Protein AF-A0A0N4YR56-F1 (afdb_monomer_lite)

Foldseek 3Di:
DDWDFDFDAALAPRDTDTDTDDDDPDDDDPDDPPVVPSPPDNDDVVVVVVVVPDDPPHDHDPVRVVVVVVVVVVVVVVVVVVVVVVVVVVVVVCVVVVPPCPVVVVVVVVVVVVVVVVVVVVVVVVVVVVVVVVVVVVVVVVVVVVVVVVVVVVVVVVVVVVVVVVVVVVVVVVVVVVVVVVVVVVVVVVPDDVLCVLWVWDADPVPRPWIDTPRQIADQDPVDGDDPVSNVVRVVSVVVSVVVD

pLDDT: mean 80.51, std 18.29, range [31.08, 98.56]

Secondary structure (DSSP, 8-state):
-PEEEEEEE-TTT--EEEEEEE--S-------SSTTTTTT----HHHHHHTS-S-TT----HHHHHHHHHHHHHHHHHHHHHHHHHHHHHHHHHHHT-SHHHHHHHHHHHHHHHHHHHHHHHHHHHHHHHHHHHHHHHHHHHHHHHHHHHHHHHHHHHHHHHHHHHHHHHHHHHHHHHHHHHHHHHHHHHH--HHHHHS-EEE-TTTSS-EEETTEEE--BTTBPPPHHHHHHHHHHHHHHHH--

InterPro domains:
  IPR007243 Atg6/Beclin [PTHR12768] (27-244)
  IPR038274 Atg6/Beclin C-terminal domain superfamily [G3DSA:1.10.418.40] (192-245)
  IPR040455 Atg6, BARA domain [PF04111] (189-243)
  IPR041691 Atg6/beclin, coiled-coil domain [PF17675] (59-185)

Radius of gyration: 70.3 Å; chains: 1; bounding box: 148×65×144 Å

Organism: Nippostrongylus brasiliensis (NCBI:txid27835)

Sequence (245 aa):
MATETRALMCLNCQKKVNVEVKINRDKKSLESDHLQSAAGRSCSLLDLICDAEVPSDAPICKECSDQLLVDMDQQLKLLEDDCAAYRQLIDFLKEKHSNADIASYKQTLRNLKDEERALKAQYDQLCQEEAHLDAELIEKKAALEEKTEEEASRWRQFRDNHRRLLDLDEKTRNCDAELRYASEQHRRLSNTNALELVFNIWVDPADGIIGEINGFRLGRLPDRLVDWPEINAAWGQLVLLLDVR

Structure (mmCIF, N/CA/C/O backbone):
data_AF-A0A0N4YR56-F1
#
_entry.id   AF-A0A0N4YR56-F1
#
loop_
_atom_site.group_PDB
_atom_site.id
_atom_site.type_symbol
_atom_site.label_atom_id
_atom_site.label_alt_id
_atom_site.label_comp_id
_atom_site.label_asym_id
_atom_site.label_entity_id
_atom_site.label_seq_id
_atom_site.pdbx_PDB_ins_code
_atom_site.Cartn_x
_atom_site.Cartn_y
_atom_site.Cartn_z
_atom_site.occupancy
_atom_site.B_iso_or_equiv
_atom_site.auth_seq_id
_atom_site.auth_comp_id
_atom_site.auth_asym_id
_atom_site.auth_atom_id
_atom_site.pdbx_PDB_model_num
ATOM 1 N N . MET A 1 1 ? -79.681 -46.569 61.498 1.00 36.97 1 MET A N 1
ATOM 2 C CA . MET A 1 1 ? -78.374 -46.132 60.966 1.00 36.97 1 MET A CA 1
ATOM 3 C C . MET A 1 1 ? -77.476 -47.354 60.966 1.00 36.97 1 MET A C 1
ATOM 5 O O . MET A 1 1 ? -77.305 -47.928 62.029 1.00 36.97 1 MET A O 1
ATOM 9 N N . ALA A 1 2 ? -77.032 -47.828 59.802 1.00 37.00 2 ALA A N 1
ATOM 10 C CA . ALA A 1 2 ? -76.175 -49.010 59.718 1.00 37.00 2 ALA A CA 1
ATOM 11 C C . ALA A 1 2 ? -74.712 -48.549 59.708 1.00 37.00 2 ALA A C 1
ATOM 13 O O . ALA A 1 2 ? -74.312 -47.807 58.814 1.00 37.00 2 ALA A O 1
ATOM 14 N N . THR A 1 3 ? -73.953 -48.922 60.733 1.00 40.16 3 THR A N 1
ATOM 15 C CA . THR A 1 3 ? -72.499 -48.746 60.799 1.00 40.16 3 THR A CA 1
ATOM 16 C C . THR A 1 3 ? -71.850 -49.982 60.187 1.00 40.16 3 THR A C 1
ATOM 18 O O . THR A 1 3 ? -72.044 -51.085 60.695 1.00 40.16 3 THR A O 1
ATOM 21 N N . GLU A 1 4 ? -71.119 -49.818 59.088 1.00 48.31 4 GLU A N 1
ATOM 22 C CA . GLU A 1 4 ? -70.388 -50.908 58.438 1.00 48.31 4 GLU A CA 1
ATOM 23 C C . GLU A 1 4 ? -68.913 -50.812 58.865 1.00 48.31 4 GLU A C 1
ATOM 25 O O . GLU A 1 4 ? -68.248 -49.807 58.604 1.00 48.31 4 GLU A O 1
ATOM 30 N N . THR A 1 5 ? -68.405 -51.822 59.577 1.00 50.41 5 THR A N 1
ATOM 31 C CA . THR A 1 5 ? -66.980 -51.930 59.924 1.00 50.41 5 THR A CA 1
ATOM 32 C C . THR A 1 5 ? -66.226 -52.504 58.730 1.00 50.41 5 THR A C 1
ATOM 34 O O . THR A 1 5 ? -66.395 -53.683 58.409 1.00 50.41 5 THR A O 1
ATOM 37 N N . ARG A 1 6 ? -65.391 -51.698 58.068 1.00 60.34 6 ARG A N 1
ATOM 38 C CA . ARG A 1 6 ? -64.525 -52.168 56.975 1.00 60.34 6 ARG A CA 1
ATOM 39 C C . ARG A 1 6 ? -63.104 -52.357 57.493 1.00 60.34 6 ARG A C 1
ATOM 41 O O . ARG A 1 6 ? -62.538 -51.453 58.104 1.00 60.34 6 ARG A O 1
ATOM 48 N N . ALA A 1 7 ? -62.540 -53.539 57.252 1.00 60.97 7 ALA A N 1
ATOM 49 C CA . ALA A 1 7 ? -61.138 -53.823 57.527 1.00 60.97 7 ALA A CA 1
ATOM 50 C C . ALA A 1 7 ? -60.300 -53.322 56.345 1.00 60.97 7 ALA A C 1
ATOM 52 O O . ALA A 1 7 ? -60.291 -53.937 55.280 1.00 60.97 7 ALA A O 1
ATOM 53 N N . LEU A 1 8 ? -59.634 -52.187 56.530 1.00 66.25 8 LEU A N 1
ATOM 54 C CA . LEU A 1 8 ? -58.733 -51.586 55.551 1.00 66.25 8 LEU A CA 1
ATOM 55 C C . LEU A 1 8 ? -57.286 -51.743 56.032 1.00 66.25 8 LEU A C 1
ATOM 57 O O . LEU A 1 8 ? -57.032 -51.965 57.214 1.00 66.25 8 LEU A O 1
ATOM 61 N N . MET A 1 9 ? -56.322 -51.675 55.122 1.00 69.69 9 MET A N 1
ATOM 62 C CA . MET A 1 9 ? -54.903 -51.813 55.462 1.00 69.69 9 MET A CA 1
ATOM 63 C C . MET A 1 9 ? -54.306 -50.431 55.726 1.00 69.69 9 MET A C 1
ATOM 65 O O . MET A 1 9 ? -54.544 -49.512 54.947 1.00 69.69 9 MET A O 1
ATOM 69 N N . CYS A 1 10 ? -53.532 -50.284 56.806 1.00 72.38 10 CYS A N 1
ATOM 70 C CA . CYS A 1 10 ? -52.782 -49.055 57.065 1.00 72.38 10 CYS A CA 1
ATOM 71 C C . CYS A 1 10 ? -51.780 -48.812 55.933 1.00 72.38 10 CYS A C 1
ATOM 73 O O . CYS A 1 10 ? -50.982 -49.699 55.624 1.00 72.38 10 CYS A O 1
ATOM 75 N N . LEU A 1 11 ? -51.778 -47.605 55.370 1.00 72.69 11 LEU A N 1
ATOM 76 C CA . LEU A 1 11 ? -50.885 -47.243 54.268 1.00 72.69 11 LEU A CA 1
ATOM 77 C C . LEU A 1 11 ? -49.392 -47.339 54.646 1.00 72.69 11 LEU A C 1
ATOM 79 O O . LEU A 1 11 ? -48.577 -47.732 53.820 1.00 72.69 11 LEU A O 1
ATOM 83 N N . ASN A 1 12 ? -49.043 -47.036 55.903 1.00 70.25 12 ASN A N 1
ATOM 84 C CA . ASN A 1 12 ? -47.651 -46.989 56.371 1.00 70.25 12 ASN A CA 1
ATOM 85 C C . ASN A 1 12 ? -47.117 -48.361 56.828 1.00 70.25 12 ASN A C 1
ATOM 87 O O . ASN A 1 12 ? -46.048 -48.797 56.416 1.00 70.25 12 ASN A O 1
ATOM 91 N N . CYS A 1 13 ? -47.869 -49.076 57.676 1.00 74.25 13 CYS A N 1
ATOM 92 C CA . CYS A 1 13 ? -47.404 -50.324 58.306 1.00 74.25 13 CYS A CA 1
ATOM 93 C C . CYS A 1 13 ? -48.105 -51.598 57.815 1.00 74.25 13 CYS A C 1
ATOM 95 O O . CYS A 1 13 ? -47.816 -52.678 58.327 1.00 74.25 13 CYS A O 1
ATOM 97 N N . GLN A 1 14 ? -49.060 -51.486 56.883 1.00 71.94 14 GLN A N 1
ATOM 98 C CA . GLN A 1 14 ? -49.844 -52.601 56.327 1.00 71.94 14 GLN A CA 1
ATOM 99 C C . GLN A 1 14 ? -50.564 -53.472 57.379 1.00 71.94 14 GLN A C 1
ATOM 101 O O . GLN A 1 14 ? -50.997 -54.585 57.090 1.00 71.94 14 GLN A O 1
ATOM 106 N N . LYS A 1 15 ? -50.742 -52.986 58.614 1.00 73.81 15 LYS A N 1
ATOM 107 C CA . LYS A 1 15 ? -51.573 -53.655 59.626 1.00 73.81 15 LYS A CA 1
ATOM 108 C C . LYS A 1 15 ? -53.059 -53.431 59.321 1.00 73.81 15 LYS A C 1
ATOM 110 O O . LYS A 1 15 ? -53.438 -52.379 58.807 1.00 73.81 15 LYS A O 1
ATOM 115 N N . LYS A 1 16 ? -53.909 -54.406 59.672 1.00 71.31 16 LYS A N 1
ATOM 116 C CA . LYS A 1 16 ? -55.373 -54.297 59.537 1.00 71.31 16 LYS A CA 1
ATOM 117 C C . LYS A 1 16 ? -55.915 -53.225 60.487 1.00 71.31 16 LYS A C 1
ATOM 119 O O . LYS A 1 16 ? -55.708 -53.311 61.695 1.00 71.31 16 LYS A O 1
ATOM 124 N N . VAL A 1 17 ? -56.635 -52.255 59.938 1.00 67.94 17 VAL A N 1
ATOM 125 C CA . VAL A 1 17 ? -57.321 -51.178 60.657 1.00 67.94 17 VAL A CA 1
ATOM 126 C C . VAL A 1 17 ? -58.819 -51.330 60.431 1.00 67.94 17 VAL A C 1
ATOM 128 O O . VAL A 1 17 ? -59.286 -51.378 59.295 1.00 67.94 17 VAL A O 1
ATOM 131 N N . ASN A 1 18 ? -59.582 -51.407 61.518 1.00 65.69 18 ASN A N 1
ATOM 132 C CA . ASN A 1 18 ? -61.039 -51.427 61.447 1.00 65.69 18 ASN A CA 1
ATOM 133 C C . ASN A 1 18 ? -61.540 -49.982 61.470 1.00 65.69 18 ASN A C 1
ATOM 135 O O . ASN A 1 18 ? -61.396 -49.302 62.485 1.00 65.69 18 ASN A O 1
ATOM 139 N N . VAL A 1 19 ? -62.101 -49.518 60.354 1.00 61.81 19 VAL A N 1
ATOM 140 C CA . VAL A 1 19 ? -62.652 -48.163 60.230 1.00 61.81 19 VAL A CA 1
ATOM 141 C C . VAL A 1 19 ? -64.177 -48.247 60.216 1.00 61.81 19 VAL A C 1
ATOM 143 O O . VAL A 1 19 ? -64.765 -49.012 59.448 1.00 61.81 19 VAL A O 1
ATOM 146 N N . GLU A 1 20 ? -64.822 -47.465 61.081 1.00 55.41 20 GLU A N 1
ATOM 147 C CA . GLU A 1 20 ? -66.277 -47.311 61.112 1.00 55.41 20 GLU A CA 1
ATOM 148 C C . GLU A 1 20 ? -66.699 -46.224 60.116 1.00 55.41 20 GLU A C 1
ATOM 150 O O . GLU A 1 20 ? -66.483 -45.035 60.352 1.00 55.41 20 GLU A O 1
ATOM 155 N N . VAL A 1 21 ? -67.306 -46.612 58.991 1.00 56.44 21 VAL A N 1
ATOM 156 C CA . VAL A 1 21 ? -67.752 -45.654 57.968 1.00 56.44 21 VAL A CA 1
ATOM 157 C C . VAL A 1 21 ? -69.248 -45.374 58.136 1.00 56.44 21 VAL A C 1
ATOM 159 O O . VAL A 1 21 ? -70.080 -46.281 58.068 1.00 56.44 21 VAL A O 1
ATOM 162 N N . LYS A 1 22 ? -69.614 -44.100 58.334 1.00 48.16 22 LYS A N 1
ATOM 163 C CA . LYS A 1 22 ? -71.012 -43.636 58.284 1.00 48.16 22 LYS A CA 1
ATOM 164 C C . LYS A 1 22 ? -71.375 -43.288 56.838 1.00 48.16 22 LYS A C 1
ATOM 166 O O . LYS A 1 22 ? -70.938 -42.265 56.324 1.00 48.16 22 LYS A O 1
ATOM 171 N N . ILE A 1 23 ? -72.183 -44.121 56.182 1.00 45.94 23 ILE A N 1
ATOM 172 C CA . ILE A 1 23 ? -72.645 -43.870 54.807 1.00 45.94 23 ILE A CA 1
ATOM 173 C C . ILE A 1 23 ? -73.848 -42.915 54.844 1.00 45.94 23 ILE A C 1
ATOM 175 O O . ILE A 1 23 ? -74.901 -43.266 55.378 1.00 45.94 23 ILE A O 1
ATOM 179 N N . ASN A 1 24 ? -73.708 -41.723 54.257 1.00 38.75 24 ASN A N 1
ATOM 180 C CA . ASN A 1 24 ? -74.829 -40.818 53.981 1.00 38.75 24 ASN A CA 1
ATOM 181 C C . ASN A 1 24 ? -75.354 -41.110 52.561 1.00 38.75 24 ASN 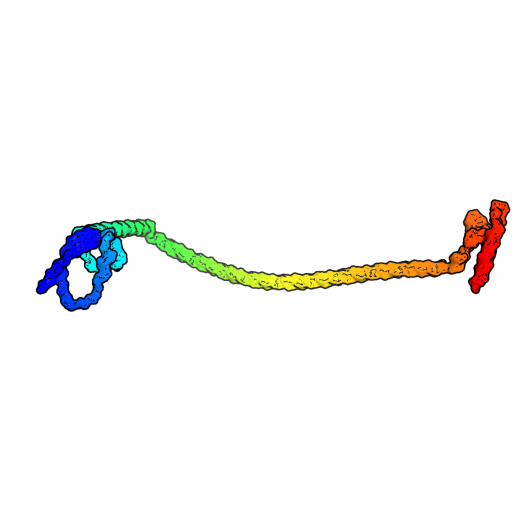A C 1
ATOM 183 O O . ASN A 1 24 ? -74.568 -41.142 51.619 1.00 38.75 24 ASN A O 1
ATOM 187 N N . ARG A 1 25 ? -76.657 -41.387 52.403 1.00 40.72 25 ARG A N 1
ATOM 188 C CA . ARG A 1 25 ? -77.234 -41.996 51.181 1.00 40.72 25 ARG A CA 1
ATOM 189 C C . ARG A 1 25 ? -77.368 -41.080 49.955 1.00 40.72 25 ARG A C 1
ATOM 191 O O . ARG A 1 25 ? -77.717 -41.589 48.898 1.00 40.72 25 ARG A O 1
ATOM 198 N N . ASP A 1 26 ? -77.023 -39.800 50.049 1.00 39.88 26 ASP A N 1
ATOM 199 C CA . ASP A 1 26 ? -77.176 -38.852 48.940 1.00 39.88 26 ASP A CA 1
ATOM 200 C C . ASP A 1 26 ? -75.838 -38.223 48.533 1.00 39.88 26 ASP A C 1
ATOM 202 O O . ASP A 1 26 ? -75.519 -37.103 48.925 1.00 39.88 26 ASP A O 1
ATOM 206 N N . LYS A 1 27 ? -75.044 -38.948 47.735 1.00 33.91 27 LYS A N 1
ATOM 207 C CA . LYS A 1 27 ? -74.126 -38.384 46.726 1.00 33.91 27 LYS A CA 1
ATOM 208 C C . LYS A 1 27 ? -73.594 -39.496 45.818 1.00 33.91 27 LYS A C 1
ATOM 210 O O . LYS A 1 27 ? -73.119 -40.528 46.280 1.00 33.91 27 LYS A O 1
ATOM 215 N N . LYS A 1 28 ? -73.746 -39.272 44.510 1.00 31.08 28 LYS A N 1
ATOM 216 C CA . LYS A 1 28 ? -73.293 -40.136 43.414 1.00 31.08 28 LYS A CA 1
ATOM 217 C C . LYS A 1 28 ? -71.790 -40.416 43.497 1.00 31.08 28 LYS A C 1
ATOM 219 O O . LYS A 1 28 ? -71.002 -39.531 43.803 1.00 31.08 28 LYS A O 1
ATOM 224 N N . SER A 1 29 ? -71.463 -41.649 43.133 1.00 37.81 29 SER A N 1
ATOM 225 C CA . SER A 1 29 ? -70.149 -42.226 42.868 1.00 37.81 29 SER A CA 1
ATOM 226 C C . SER A 1 29 ? -69.310 -41.426 41.865 1.00 37.81 29 SER A C 1
ATOM 228 O O . SER A 1 29 ? -69.661 -41.370 40.688 1.00 37.81 29 SER A O 1
ATOM 230 N N . LEU A 1 30 ? -68.205 -40.875 42.354 1.00 32.00 30 LEU A N 1
ATOM 231 C CA . LEU A 1 30 ? -66.936 -40.514 41.707 1.00 32.00 30 LEU A CA 1
ATOM 232 C C . LEU A 1 30 ? -66.043 -40.225 42.932 1.00 32.00 30 LEU A C 1
ATOM 234 O O . LEU A 1 30 ? -66.419 -39.382 43.733 1.00 32.00 30 LEU A O 1
ATOM 238 N N . GLU A 1 31 ? -64.986 -40.948 43.286 1.00 35.47 31 GLU A N 1
ATOM 239 C CA . GLU A 1 31 ? -63.930 -41.617 42.530 1.00 35.47 31 GLU A CA 1
ATOM 240 C C . GLU A 1 31 ? -63.458 -42.838 43.354 1.00 35.47 31 GLU A C 1
ATOM 242 O O . GLU A 1 31 ? -63.257 -42.726 44.562 1.00 35.47 31 GLU A O 1
ATOM 247 N N . SER A 1 32 ? -63.305 -44.020 42.745 1.00 35.72 32 SER A N 1
ATOM 248 C CA . SER A 1 32 ? -62.857 -45.245 43.444 1.00 35.72 32 SER A CA 1
ATOM 249 C C . SER A 1 32 ? -61.603 -45.890 42.853 1.00 35.72 32 SER A C 1
ATOM 251 O O . SER A 1 32 ? -61.214 -46.967 43.301 1.00 35.72 32 SER A O 1
ATOM 253 N N . ASP A 1 33 ? -60.938 -45.244 41.893 1.00 34.78 33 ASP A N 1
ATOM 254 C CA . ASP A 1 33 ? -59.934 -45.926 41.063 1.00 34.78 33 ASP A CA 1
ATOM 255 C C . ASP A 1 33 ? -58.472 -45.570 41.388 1.00 34.78 33 ASP A C 1
ATOM 257 O O . ASP A 1 33 ? -57.559 -46.142 40.800 1.00 34.78 33 ASP A O 1
ATOM 261 N N . HIS A 1 34 ? -58.200 -44.725 42.391 1.00 41.66 34 HIS A N 1
ATOM 262 C CA . HIS A 1 34 ? -56.817 -44.401 42.787 1.00 41.66 34 HIS A CA 1
ATOM 263 C C . HIS A 1 34 ? -56.253 -45.231 43.956 1.00 41.66 34 HIS A C 1
ATOM 265 O O . HIS A 1 34 ? -55.043 -45.239 44.174 1.00 41.66 34 HIS A O 1
ATOM 271 N N . LEU A 1 35 ? -57.075 -46.020 44.663 1.00 43.22 35 LEU A N 1
ATOM 272 C CA . LEU A 1 35 ? -56.622 -46.829 45.811 1.00 43.22 35 LEU A CA 1
ATOM 273 C C . LEU A 1 35 ? -55.828 -48.097 45.441 1.00 43.22 35 LEU A C 1
ATOM 275 O O . LEU A 1 35 ? -55.217 -48.704 46.320 1.00 43.22 35 LEU A O 1
ATOM 279 N N . GLN A 1 36 ? -55.802 -48.512 44.169 1.00 41.78 36 GLN A N 1
ATOM 280 C CA . GLN A 1 36 ? -55.057 -49.710 43.747 1.00 41.78 36 GLN A CA 1
ATOM 281 C C . GLN A 1 36 ? -53.574 -49.447 43.441 1.00 41.78 36 GLN A C 1
ATOM 283 O O . GLN A 1 36 ? -52.795 -50.397 43.400 1.00 41.78 36 GLN A O 1
ATOM 288 N N . SER A 1 37 ? -53.147 -48.188 43.289 1.00 43.25 37 SER A N 1
ATOM 289 C CA . SER A 1 37 ? -51.772 -47.881 42.861 1.00 43.25 37 SER A CA 1
ATOM 290 C C . SER A 1 37 ? -50.727 -47.858 43.991 1.00 43.25 37 SER A C 1
ATOM 292 O O . SER A 1 37 ? -49.536 -47.756 43.703 1.00 43.25 37 SER A O 1
ATOM 294 N N . ALA A 1 38 ? -51.130 -47.975 45.262 1.00 45.31 38 ALA A N 1
ATOM 295 C CA . ALA A 1 38 ? -50.212 -47.910 46.411 1.00 45.31 38 ALA A CA 1
ATOM 296 C C . ALA A 1 38 ? -50.080 -49.238 47.186 1.00 45.31 38 ALA A C 1
ATOM 298 O O . ALA A 1 38 ? -49.432 -49.298 48.232 1.00 45.31 38 ALA A O 1
ATOM 299 N N . ALA A 1 39 ? -50.682 -50.325 46.694 1.00 40.88 39 ALA A N 1
ATOM 300 C CA . ALA A 1 39 ? -50.567 -51.633 47.327 1.00 40.88 39 ALA A CA 1
ATOM 301 C C . ALA A 1 39 ? -49.173 -52.235 47.065 1.00 40.88 39 ALA A C 1
ATOM 303 O O . ALA A 1 39 ? -48.909 -52.773 45.992 1.00 40.88 39 ALA A O 1
ATOM 304 N N . GLY A 1 40 ? -48.279 -52.150 48.058 1.00 48.44 40 GLY A N 1
ATOM 305 C CA . GLY A 1 40 ? -47.016 -52.903 48.080 1.00 48.44 40 GLY A CA 1
ATOM 306 C C . GLY A 1 40 ? -45.727 -52.093 48.236 1.00 48.44 40 GLY A C 1
ATOM 307 O O . GLY A 1 40 ? -44.654 -52.690 48.194 1.00 48.44 40 GLY A O 1
ATOM 308 N N . ARG A 1 41 ? -45.786 -50.771 48.443 1.00 48.78 41 ARG A N 1
ATOM 309 C CA . ARG A 1 41 ? -44.599 -49.950 48.743 1.00 48.78 41 ARG A CA 1
ATOM 310 C C . ARG A 1 41 ? -44.743 -49.306 50.119 1.00 48.78 41 ARG A C 1
ATOM 312 O O . ARG A 1 41 ? -45.696 -48.575 50.354 1.00 48.78 41 ARG A O 1
ATOM 319 N N . SER A 1 42 ? -43.819 -49.599 51.033 1.00 48.53 42 SER A N 1
ATOM 320 C CA . SER A 1 42 ? -43.647 -48.814 52.258 1.00 48.53 42 SER A CA 1
ATOM 321 C C . SER A 1 42 ? -43.007 -47.482 51.867 1.00 48.53 42 SER A C 1
ATOM 323 O O . SER A 1 42 ? -41.802 -47.429 51.622 1.00 48.53 42 SER A O 1
ATOM 325 N N . CYS A 1 43 ? -43.810 -46.433 51.732 1.00 54.94 43 CYS A N 1
ATOM 326 C CA . CYS A 1 43 ? -43.309 -45.076 51.536 1.00 54.94 43 CYS A CA 1
ATOM 327 C C . CYS A 1 43 ? -43.228 -44.389 52.902 1.00 54.94 43 CYS A C 1
ATOM 329 O O . CYS A 1 43 ? -44.121 -44.581 53.728 1.00 54.94 43 CYS A O 1
ATOM 331 N N . SER A 1 44 ? -42.175 -43.602 53.140 1.00 61.97 44 SER A N 1
ATOM 332 C CA . SER A 1 44 ? -42.132 -42.694 54.288 1.00 61.97 44 SER A CA 1
ATOM 333 C C . SER A 1 44 ? -43.375 -41.813 54.229 1.00 61.97 44 SER A C 1
ATOM 335 O O . SER A 1 44 ? -43.585 -41.086 53.258 1.00 61.97 44 SER A O 1
ATOM 337 N N . LEU A 1 45 ? -44.245 -41.934 55.232 1.00 65.69 45 LEU A N 1
ATOM 338 C CA . LEU A 1 45 ? -45.520 -41.221 55.247 1.00 65.69 45 LEU A CA 1
ATOM 339 C C . LEU A 1 45 ? -45.316 -39.693 55.274 1.00 65.69 45 LEU A C 1
ATOM 341 O O . LEU A 1 45 ? -46.178 -38.964 54.799 1.00 65.69 45 LEU A O 1
ATOM 345 N N . LEU A 1 46 ? -44.152 -39.237 55.752 1.00 65.00 46 LEU A N 1
ATOM 346 C CA . LEU A 1 46 ? -43.687 -37.849 55.699 1.00 65.00 46 LEU A CA 1
ATOM 347 C C . LEU A 1 46 ? -43.501 -37.355 54.256 1.00 65.00 46 LEU A C 1
ATOM 349 O O . LEU A 1 46 ? -44.105 -36.362 53.863 1.00 65.00 46 LEU A O 1
ATOM 353 N N . ASP A 1 47 ? -42.717 -38.082 53.456 1.00 67.38 47 ASP A N 1
ATOM 354 C CA . ASP A 1 47 ? -42.398 -37.706 52.069 1.00 67.38 47 ASP A CA 1
ATOM 355 C C . ASP A 1 47 ? -43.665 -37.711 51.202 1.00 67.38 47 ASP A C 1
ATOM 357 O O . ASP A 1 47 ? -43.890 -36.831 50.378 1.00 67.38 47 ASP A O 1
ATOM 361 N N . LEU A 1 48 ? -44.559 -38.661 51.482 1.00 67.81 48 LEU A N 1
ATOM 362 C CA . LEU A 1 48 ? -45.823 -38.825 50.780 1.00 67.81 48 LEU A CA 1
ATOM 363 C C . LEU A 1 48 ? -46.817 -37.670 51.018 1.00 67.81 48 LEU A C 1
ATOM 365 O O . LEU A 1 48 ? -47.622 -37.363 50.141 1.00 67.81 48 LEU A O 1
ATOM 369 N N . ILE A 1 49 ? -46.781 -37.037 52.196 1.00 66.38 49 ILE A N 1
ATOM 370 C CA . ILE A 1 49 ? -47.613 -35.864 52.517 1.00 66.38 49 ILE A CA 1
ATOM 371 C C . ILE A 1 49 ? -47.013 -34.589 51.911 1.00 66.38 49 ILE A C 1
ATOM 373 O O . ILE A 1 49 ? -47.759 -33.720 51.458 1.00 66.38 49 ILE A O 1
ATOM 377 N N . CYS A 1 50 ? -45.683 -34.484 51.870 1.00 64.12 50 CYS A N 1
ATOM 378 C CA . CYS A 1 50 ? -44.977 -33.343 51.285 1.00 64.12 50 CYS A CA 1
ATOM 379 C C . CYS A 1 50 ? -45.184 -33.220 49.764 1.00 64.12 50 CYS A C 1
ATOM 381 O O . CYS A 1 50 ? -45.217 -32.102 49.252 1.00 64.12 50 CYS A O 1
ATOM 383 N N . ASP A 1 51 ? -45.393 -34.338 49.062 1.00 64.44 51 ASP A N 1
ATOM 384 C CA . ASP A 1 51 ? -45.529 -34.377 47.599 1.00 64.44 51 ASP A CA 1
ATOM 385 C C . ASP A 1 51 ? -46.945 -34.048 47.065 1.00 64.44 51 ASP A C 1
ATOM 387 O O . ASP A 1 51 ? -47.164 -34.086 45.860 1.00 64.44 51 ASP A O 1
ATOM 391 N N . ALA A 1 52 ? -47.908 -33.674 47.924 1.00 56.38 52 ALA A N 1
ATOM 392 C CA . ALA A 1 52 ? -49.253 -33.150 47.593 1.00 56.38 52 ALA A CA 1
ATOM 393 C C . ALA A 1 52 ? -50.167 -33.989 46.654 1.00 56.38 52 ALA A C 1
ATOM 395 O O . ALA A 1 52 ? -51.330 -33.630 46.464 1.00 56.38 52 ALA A O 1
ATOM 396 N N . GLU A 1 53 ? -49.704 -35.112 46.101 1.00 57.84 53 GLU A N 1
ATOM 397 C CA . GLU A 1 53 ? -50.432 -35.939 45.123 1.00 57.84 53 GLU A CA 1
ATOM 398 C C . GLU A 1 53 ? -51.224 -37.107 45.742 1.00 57.84 53 GLU A C 1
ATOM 400 O O . GLU A 1 53 ? -51.788 -37.932 45.019 1.00 57.84 53 GLU A O 1
ATOM 405 N N . VAL A 1 54 ? -51.312 -37.208 47.074 1.00 56.56 54 VAL A N 1
ATOM 406 C CA . VAL A 1 54 ? -51.996 -38.340 47.722 1.00 56.56 54 VAL A CA 1
ATOM 407 C C . VAL A 1 54 ? -53.437 -38.008 48.112 1.00 56.56 54 VAL A C 1
ATOM 409 O O . VAL A 1 54 ? -53.667 -37.056 48.860 1.00 56.56 54 VAL A O 1
ATOM 412 N N . PRO A 1 55 ? -54.432 -38.807 47.662 1.00 56.28 55 PRO A N 1
ATOM 413 C CA . PRO A 1 55 ? -55.822 -38.614 48.046 1.00 56.28 55 PRO A CA 1
ATOM 414 C C . PRO A 1 55 ? -55.977 -38.781 49.562 1.00 56.28 55 PRO A C 1
ATOM 416 O O . PRO A 1 55 ? -55.623 -39.813 50.133 1.00 56.28 55 PRO A O 1
ATOM 419 N N . SER A 1 56 ? -56.541 -37.750 50.193 1.00 58.41 56 SER A N 1
ATOM 420 C CA . SER A 1 56 ? -56.696 -37.551 51.645 1.00 58.41 56 SER A CA 1
ATOM 421 C C . SER A 1 56 ? -57.459 -38.659 52.401 1.00 58.41 56 SER A C 1
ATOM 423 O O . SER A 1 56 ? -57.578 -38.585 53.624 1.00 58.41 56 SER A O 1
ATOM 425 N N . ASP A 1 57 ? -57.974 -39.676 51.710 1.00 62.56 57 ASP A N 1
ATOM 426 C CA . ASP A 1 57 ? -58.910 -40.672 52.247 1.00 62.56 57 ASP A CA 1
ATOM 427 C C . ASP A 1 57 ? -58.250 -42.016 52.624 1.00 62.56 57 ASP A C 1
ATOM 429 O O . ASP A 1 57 ? -58.937 -43.000 52.920 1.00 62.56 57 ASP A O 1
ATOM 433 N N . ALA A 1 58 ? -56.915 -42.097 52.623 1.00 66.25 58 ALA A N 1
ATOM 434 C CA . ALA A 1 58 ? -56.193 -43.317 52.983 1.00 66.25 58 ALA A CA 1
ATOM 435 C C . ALA A 1 58 ? -56.180 -43.564 54.514 1.00 66.25 58 ALA A C 1
ATOM 437 O O . ALA A 1 58 ? -55.770 -42.693 55.283 1.00 66.25 58 ALA A O 1
ATOM 438 N N . PRO A 1 59 ? -56.578 -44.758 54.998 1.00 69.62 59 PRO A N 1
ATOM 439 C CA . PRO A 1 59 ? -56.646 -45.044 56.428 1.00 69.62 59 PRO A CA 1
ATOM 440 C C . PRO A 1 59 ? -55.256 -45.290 57.032 1.00 69.62 59 PRO A C 1
ATOM 442 O O . PRO A 1 59 ? -54.483 -46.126 56.559 1.00 69.62 59 PRO A O 1
ATOM 445 N N . ILE A 1 60 ? -54.966 -44.601 58.136 1.00 74.31 60 ILE A N 1
ATOM 446 C CA . ILE A 1 60 ? -53.733 -44.734 58.925 1.00 74.31 60 ILE A CA 1
ATOM 447 C C . ILE A 1 60 ? -54.111 -45.253 60.321 1.00 74.31 60 ILE A C 1
ATOM 449 O O . ILE A 1 60 ? -55.133 -44.860 60.885 1.00 74.31 60 ILE A O 1
ATOM 453 N N . CYS A 1 61 ? -53.330 -46.181 60.881 1.00 79.00 61 CYS A N 1
ATOM 454 C CA . CYS A 1 61 ? -53.553 -46.662 62.248 1.00 79.00 61 CYS A CA 1
ATOM 455 C C . CYS A 1 61 ? -53.020 -45.664 63.291 1.00 79.00 61 CYS A C 1
ATOM 457 O O . CYS A 1 61 ? -52.096 -44.910 63.002 1.00 79.00 61 CYS A O 1
ATOM 459 N N . LYS A 1 62 ? -53.547 -45.721 64.523 1.00 79.12 62 LYS A N 1
ATOM 460 C CA . LYS A 1 62 ? -53.142 -44.822 65.623 1.00 79.12 62 LYS A CA 1
ATOM 461 C C . LYS A 1 62 ? -51.629 -44.816 65.870 1.00 79.12 62 LYS A C 1
ATOM 463 O O . LYS A 1 62 ? -51.021 -43.764 65.920 1.00 79.12 62 LYS A O 1
ATOM 468 N N . GLU A 1 63 ? -51.002 -45.992 65.901 1.00 80.88 63 GLU A N 1
ATOM 469 C CA . GLU A 1 63 ? -49.546 -46.114 66.088 1.00 80.88 63 GLU A CA 1
ATOM 470 C C . GLU A 1 63 ? -48.746 -45.370 65.000 1.00 80.88 63 GLU A C 1
ATOM 472 O O . GLU A 1 63 ? -47.719 -44.762 65.284 1.00 80.88 63 GLU A O 1
ATOM 477 N N . CYS A 1 64 ? -49.216 -45.396 63.748 1.00 79.62 64 CYS A N 1
ATOM 478 C CA . CYS A 1 64 ? -48.551 -44.719 62.637 1.00 79.62 64 CYS A CA 1
ATOM 479 C C . CYS A 1 64 ? -48.861 -43.222 62.573 1.00 79.62 64 CYS A C 1
ATOM 481 O O . CYS A 1 64 ? -48.003 -42.474 62.117 1.00 79.62 64 CYS A O 1
ATOM 483 N N . SER A 1 65 ? -50.047 -42.781 63.007 1.00 80.12 65 SER A N 1
ATOM 484 C CA . SER A 1 65 ? -50.333 -41.350 63.152 1.00 80.12 65 SER A CA 1
ATOM 485 C C . SER A 1 65 ? -49.540 -40.741 64.302 1.00 80.12 65 SER A C 1
ATOM 487 O O . SER A 1 65 ? -49.039 -39.633 64.167 1.00 80.12 65 SER A O 1
ATOM 489 N N . ASP A 1 66 ? -49.375 -41.475 65.402 1.00 83.75 66 ASP A N 1
ATOM 490 C CA . ASP A 1 66 ? -48.613 -41.011 66.560 1.00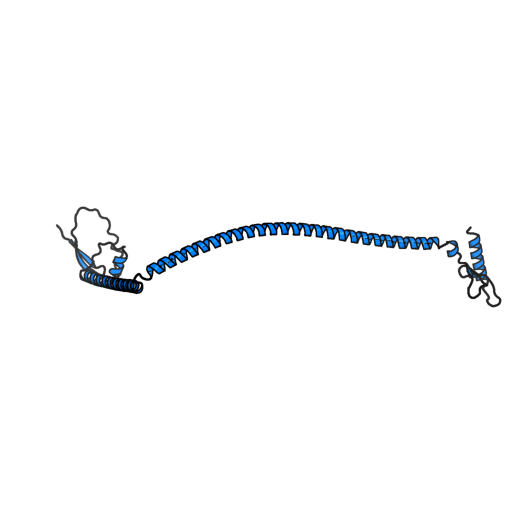 83.75 66 ASP A CA 1
ATOM 491 C C . ASP A 1 66 ? -47.122 -40.891 66.208 1.00 83.75 66 ASP A C 1
ATOM 493 O O . ASP A 1 66 ? -46.501 -39.877 66.517 1.00 83.75 66 ASP A O 1
ATOM 497 N N . GLN A 1 67 ? -46.561 -41.867 65.480 1.00 83.44 67 GLN A N 1
ATOM 498 C CA . GLN A 1 67 ? -45.183 -41.782 64.981 1.00 83.44 67 GLN A CA 1
ATOM 499 C C . GLN A 1 67 ? -44.997 -40.628 63.984 1.00 83.44 67 GLN A C 1
ATOM 501 O O . GLN A 1 67 ? -44.014 -39.902 64.074 1.00 83.44 67 GLN A O 1
ATOM 506 N N . LEU A 1 68 ? -45.956 -40.422 63.075 1.00 82.44 68 LEU A N 1
ATOM 507 C CA . LEU A 1 68 ? -45.934 -39.300 62.137 1.00 82.44 68 LEU A CA 1
ATOM 508 C C . LEU A 1 68 ? -45.891 -37.951 62.862 1.00 82.44 68 LEU A C 1
ATOM 510 O O . LEU A 1 68 ? -45.110 -37.080 62.493 1.00 82.44 68 LEU A O 1
ATOM 514 N N . LEU A 1 69 ? -46.735 -37.774 63.880 1.00 85.94 69 LEU A N 1
ATOM 515 C CA . LEU A 1 69 ? -46.767 -36.548 64.676 1.00 85.94 69 LEU A CA 1
ATOM 516 C C . LEU A 1 69 ? -45.429 -36.319 65.384 1.00 85.94 69 LEU A C 1
ATOM 518 O O . LEU A 1 69 ? -44.918 -35.206 65.356 1.00 85.94 69 LEU A O 1
ATOM 522 N N . VAL A 1 70 ? -44.819 -37.377 65.928 1.00 88.50 70 VAL A N 1
ATOM 523 C CA . VAL A 1 70 ? -43.485 -37.311 66.542 1.00 88.50 70 VAL A CA 1
ATOM 524 C C . VAL A 1 70 ? -42.408 -36.897 65.532 1.00 88.50 70 VAL A C 1
ATOM 526 O O . VAL A 1 70 ? -41.546 -36.085 65.871 1.00 88.50 70 VAL A O 1
ATOM 529 N N . ASP A 1 71 ? -42.446 -37.418 64.306 1.00 83.50 71 ASP A N 1
ATOM 530 C CA . ASP A 1 71 ? -41.474 -37.083 63.258 1.00 83.50 71 ASP A CA 1
ATOM 531 C C . ASP A 1 71 ? -41.677 -35.643 62.738 1.00 83.50 71 ASP A C 1
ATOM 533 O O . ASP A 1 71 ? -40.708 -34.911 62.528 1.00 83.50 71 ASP A O 1
ATOM 537 N N . MET A 1 72 ? -42.929 -35.189 62.609 1.00 84.12 72 MET A N 1
ATOM 538 C CA . MET A 1 72 ? -43.261 -33.800 62.263 1.00 84.12 72 MET A CA 1
ATOM 539 C C . MET A 1 72 ? -42.851 -32.823 63.368 1.00 84.12 72 MET A C 1
ATOM 541 O O . MET A 1 72 ? -42.270 -31.783 63.072 1.00 84.12 72 MET A O 1
ATOM 545 N N . ASP A 1 73 ? -43.066 -33.172 64.638 1.00 89.50 73 ASP A N 1
ATOM 546 C CA . ASP A 1 73 ? -42.606 -32.380 65.783 1.00 89.50 73 ASP A CA 1
ATOM 547 C C . ASP A 1 73 ? -41.073 -32.282 65.824 1.00 89.50 73 ASP A C 1
ATOM 549 O O . ASP A 1 73 ? -40.525 -31.252 66.219 1.00 89.50 73 ASP A O 1
ATOM 553 N N . GLN A 1 74 ? -40.353 -33.333 65.415 1.00 89.50 74 GLN A N 1
ATOM 554 C CA . GLN A 1 74 ? -38.893 -33.291 65.277 1.00 89.50 74 GLN A CA 1
ATOM 555 C C . GLN A 1 74 ? -38.452 -32.373 64.133 1.00 89.50 74 GLN A C 1
ATOM 557 O O . GLN A 1 74 ? -37.538 -31.574 64.326 1.00 89.50 74 GLN A O 1
ATOM 562 N N . GLN A 1 75 ? -39.105 -32.437 62.968 1.00 88.38 75 GLN A N 1
ATOM 563 C CA . GLN A 1 75 ? -38.807 -31.529 61.856 1.00 88.38 75 GLN A CA 1
ATOM 564 C C . GLN A 1 75 ? -39.122 -30.069 62.196 1.00 88.38 75 GLN A C 1
ATOM 566 O O . GLN A 1 75 ? -38.333 -29.185 61.866 1.00 88.38 75 GLN A O 1
ATOM 571 N N . LEU A 1 76 ? -40.225 -29.812 62.902 1.00 90.69 76 LEU A N 1
ATOM 572 C CA . LEU A 1 76 ? -40.559 -28.477 63.393 1.00 90.69 76 LEU A CA 1
ATOM 573 C C . LEU A 1 76 ? -39.492 -27.959 64.357 1.00 90.69 76 LEU A C 1
ATOM 575 O O . LEU A 1 76 ? -39.037 -26.835 64.181 1.00 90.69 76 LEU A O 1
ATOM 579 N N . LYS A 1 77 ? -39.021 -28.784 65.299 1.00 93.25 77 LYS A N 1
ATOM 580 C CA . LYS A 1 77 ? -37.929 -28.405 66.211 1.00 93.25 77 LYS A CA 1
ATOM 581 C C . LYS A 1 77 ? -36.635 -28.074 65.473 1.00 93.25 77 LYS A C 1
ATOM 583 O O . LYS A 1 77 ? -36.026 -27.058 65.772 1.00 93.25 77 LYS A O 1
ATOM 588 N N . LEU A 1 78 ? -36.244 -28.877 64.480 1.00 93.06 78 LEU A N 1
ATOM 589 C CA . LEU A 1 78 ? -35.057 -28.590 63.665 1.00 93.06 78 LEU A CA 1
ATOM 590 C C . LEU A 1 78 ? -35.187 -27.254 62.918 1.00 93.06 78 LEU A C 1
ATOM 592 O O . LEU A 1 78 ? -34.262 -26.448 62.931 1.00 93.06 78 LEU A O 1
ATOM 596 N N . LEU A 1 79 ? -36.349 -26.979 62.319 1.00 91.88 79 LEU A N 1
ATOM 597 C CA . LEU A 1 79 ? -36.608 -25.704 61.644 1.00 91.88 79 LEU A CA 1
ATOM 598 C C . LEU A 1 79 ? -36.672 -24.522 62.622 1.00 91.88 79 LEU A C 1
ATOM 600 O O . LEU A 1 79 ? -36.250 -23.415 62.281 1.00 91.88 79 LEU A O 1
ATOM 604 N N . GLU A 1 80 ? -37.203 -24.726 63.827 1.00 94.56 80 GLU A N 1
ATOM 605 C CA . GLU A 1 80 ? -37.210 -23.730 64.899 1.00 94.56 80 GLU A CA 1
ATOM 606 C C . GLU A 1 80 ? -35.789 -23.407 65.370 1.00 94.56 80 GLU A C 1
ATOM 608 O O . GLU A 1 80 ? -35.463 -22.224 65.520 1.00 94.56 80 GLU A O 1
ATOM 613 N N . ASP A 1 81 ? -34.942 -24.426 65.523 1.00 94.50 81 ASP A N 1
ATOM 614 C CA . ASP A 1 81 ? -33.526 -24.296 65.865 1.00 94.50 81 ASP A CA 1
ATOM 615 C C . ASP A 1 81 ? -32.747 -23.572 64.751 1.00 94.50 81 ASP A C 1
ATOM 617 O O . ASP A 1 81 ? -32.001 -22.631 65.038 1.00 94.50 81 ASP A O 1
ATOM 621 N N . ASP A 1 82 ? -32.984 -23.906 63.478 1.00 94.38 82 ASP A N 1
ATOM 622 C CA . ASP A 1 82 ? -32.391 -23.212 62.326 1.00 94.38 82 ASP A CA 1
ATOM 623 C C . ASP A 1 82 ? -32.845 -21.747 62.260 1.00 94.38 82 ASP A C 1
ATOM 625 O O . ASP A 1 82 ? -32.034 -20.831 62.092 1.00 94.38 82 ASP A O 1
ATOM 629 N N . CYS A 1 83 ? -34.140 -21.482 62.461 1.00 93.88 83 CYS A N 1
ATOM 630 C CA . CYS A 1 83 ? -34.662 -20.119 62.546 1.00 93.88 83 CYS A CA 1
ATOM 631 C C . CYS A 1 83 ? -34.038 -19.350 63.715 1.00 93.88 83 CYS A C 1
ATOM 633 O O . CYS A 1 83 ? -33.751 -18.158 63.580 1.00 93.88 83 CYS A O 1
ATOM 635 N N . ALA A 1 84 ? -33.836 -19.998 64.863 1.00 94.69 84 ALA A N 1
ATOM 636 C CA . ALA A 1 84 ? -33.174 -19.400 66.013 1.00 94.69 84 ALA A CA 1
ATOM 637 C C . ALA A 1 84 ? -31.700 -19.092 65.708 1.00 94.69 84 ALA A C 1
ATOM 639 O O . ALA A 1 84 ? -31.252 -17.984 66.004 1.00 94.69 84 ALA A O 1
ATOM 640 N N . ALA A 1 85 ? -30.979 -19.996 65.042 1.00 94.25 85 ALA A N 1
ATOM 641 C CA . ALA A 1 85 ? -29.603 -19.782 64.603 1.00 94.25 85 ALA A CA 1
ATOM 642 C C . ALA A 1 85 ? -29.494 -18.631 63.588 1.00 94.25 85 ALA A C 1
ATOM 644 O O . ALA A 1 85 ? -28.648 -17.748 63.746 1.00 94.25 85 ALA A O 1
ATOM 645 N N . TYR A 1 86 ? -30.386 -18.562 62.593 1.00 93.94 86 TYR A N 1
ATOM 646 C CA . TYR A 1 86 ? -30.426 -17.444 61.645 1.00 93.94 86 TYR A CA 1
ATOM 647 C C . TYR A 1 86 ? -30.745 -16.117 62.331 1.00 93.94 86 TYR A C 1
ATOM 649 O O . TYR A 1 86 ? -30.114 -15.110 62.016 1.00 93.94 86 TYR A O 1
ATOM 657 N N . ARG A 1 87 ? -31.678 -16.096 63.291 1.00 93.50 87 ARG A N 1
ATOM 658 C CA . ARG A 1 87 ? -31.972 -14.891 64.085 1.00 93.50 87 ARG A CA 1
ATOM 659 C C . ARG A 1 87 ? -30.757 -14.447 64.891 1.00 93.50 87 ARG A C 1
ATOM 661 O O . ARG A 1 87 ? -30.407 -13.277 64.823 1.00 93.50 87 ARG A O 1
ATOM 668 N N . GLN A 1 88 ? -30.070 -15.372 65.561 1.00 92.25 88 GLN A N 1
ATOM 669 C CA . GLN A 1 88 ? -28.831 -15.075 66.285 1.00 92.25 88 GLN A CA 1
ATOM 670 C C . GLN A 1 88 ? -27.747 -14.522 65.355 1.00 92.25 88 GLN A C 1
ATOM 672 O O . GLN A 1 88 ? -27.074 -13.560 65.708 1.00 92.25 88 GLN A O 1
ATOM 677 N N . LEU A 1 89 ? -27.600 -15.078 64.150 1.00 89.56 89 LEU A N 1
ATOM 678 C CA . LEU A 1 89 ? -26.630 -14.600 63.165 1.00 89.56 89 LEU A CA 1
ATOM 679 C C . LEU A 1 89 ? -26.994 -13.203 62.644 1.00 89.56 89 LEU A C 1
ATOM 681 O O . LEU A 1 89 ? -26.128 -12.342 62.517 1.00 89.56 89 LEU A O 1
ATOM 685 N N . ILE A 1 90 ? -28.280 -12.956 62.387 1.00 89.56 90 ILE A N 1
ATOM 686 C CA . ILE A 1 90 ? -28.803 -11.643 62.002 1.00 89.56 90 ILE A CA 1
ATOM 687 C C . ILE A 1 90 ? -28.569 -10.625 63.120 1.00 89.56 90 ILE A C 1
ATOM 689 O O . ILE A 1 90 ? -28.125 -9.515 62.839 1.00 89.56 90 ILE A O 1
ATOM 693 N N . ASP A 1 91 ? -28.855 -10.975 64.369 1.00 88.12 91 ASP A N 1
ATOM 694 C CA . ASP A 1 91 ? -28.697 -10.067 65.501 1.00 88.12 91 ASP A CA 1
ATOM 695 C C . ASP A 1 91 ? -27.215 -9.812 65.801 1.00 88.12 91 ASP A C 1
ATOM 697 O O . ASP A 1 91 ? -26.826 -8.661 65.970 1.00 88.12 91 ASP A O 1
ATOM 701 N N . PHE A 1 92 ? -26.356 -10.825 65.677 1.00 87.81 92 PHE A N 1
ATOM 702 C CA . PHE A 1 92 ? -24.901 -10.668 65.704 1.00 87.81 92 PHE A CA 1
ATOM 703 C C . PHE A 1 92 ? -24.389 -9.727 64.604 1.00 87.81 92 PHE A C 1
ATOM 705 O O . PHE A 1 92 ? -23.523 -8.887 64.853 1.00 87.81 92 PHE A O 1
ATOM 712 N N . LEU A 1 93 ? -24.922 -9.831 63.383 1.00 83.50 93 LEU A N 1
ATOM 713 C CA . LEU A 1 93 ? -24.589 -8.917 62.289 1.00 83.50 93 LEU A CA 1
ATOM 714 C C . LEU A 1 93 ? -25.114 -7.498 62.557 1.00 83.50 93 LEU A C 1
ATOM 716 O O . LEU A 1 93 ? -24.395 -6.535 62.303 1.00 83.50 93 LEU A O 1
ATOM 720 N N . LYS A 1 94 ? -26.325 -7.345 63.105 1.00 81.62 94 LYS A N 1
ATOM 721 C CA . LYS A 1 94 ? -26.880 -6.036 63.493 1.00 81.62 94 LYS A CA 1
ATOM 722 C C . LYS A 1 94 ? -26.082 -5.382 64.618 1.00 81.62 94 LYS A C 1
ATOM 724 O O . LYS A 1 94 ? -25.879 -4.175 64.572 1.00 81.62 94 LYS A O 1
ATOM 729 N N . GLU A 1 95 ? -25.630 -6.150 65.605 1.00 81.19 95 GLU A N 1
ATOM 730 C CA . GLU A 1 95 ? -24.798 -5.665 66.709 1.00 81.19 95 GLU A CA 1
ATOM 731 C C . GLU A 1 95 ? -23.409 -5.255 66.215 1.00 81.19 95 GLU A C 1
ATOM 733 O O . GLU A 1 95 ? -22.940 -4.160 66.530 1.00 81.19 95 GLU A O 1
ATOM 738 N N . LYS A 1 96 ? -22.779 -6.082 65.370 1.00 75.25 96 LYS A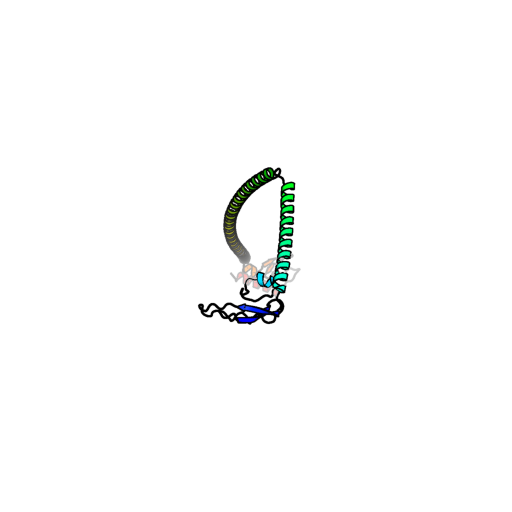 N 1
ATOM 739 C CA . LYS A 1 96 ? -21.491 -5.760 64.738 1.00 75.25 96 LYS A CA 1
ATOM 740 C C . LYS A 1 96 ? -21.552 -4.548 63.813 1.00 75.25 96 LYS A C 1
ATOM 742 O O . LYS A 1 96 ? -20.571 -3.819 63.725 1.00 75.25 96 LYS A O 1
ATOM 747 N N . HIS A 1 97 ? -22.684 -4.327 63.149 1.00 67.69 97 HIS A N 1
ATOM 748 C CA . HIS A 1 97 ? -22.906 -3.211 62.226 1.00 67.69 97 HIS A CA 1
ATOM 749 C C . HIS A 1 97 ? -23.875 -2.157 62.789 1.00 67.69 97 HIS A C 1
ATOM 751 O O . HIS A 1 97 ? -24.590 -1.502 62.027 1.00 67.69 97 HIS A O 1
ATOM 757 N N . SER A 1 98 ? -23.919 -1.995 64.118 1.00 62.06 98 SER A N 1
ATOM 758 C CA . SER A 1 98 ? -24.857 -1.123 64.836 1.00 62.06 98 SER A CA 1
ATOM 759 C C . SER A 1 98 ? -24.751 0.338 64.385 1.00 62.06 98 SER A C 1
ATOM 761 O O . SER A 1 98 ? -23.952 1.097 64.916 1.00 62.06 98 SER A O 1
ATOM 763 N N . ASN A 1 99 ? -25.566 0.713 63.389 1.00 60.19 99 ASN A N 1
ATOM 764 C CA . ASN A 1 99 ? -25.954 2.044 62.889 1.00 60.19 99 ASN A CA 1
ATOM 765 C C . ASN A 1 99 ? -24.866 3.094 62.556 1.00 60.19 99 ASN A C 1
ATOM 767 O O . ASN A 1 99 ? -25.155 4.007 61.779 1.00 60.19 99 ASN A O 1
ATOM 771 N N . ALA A 1 100 ? -23.641 2.978 63.066 1.00 59.28 100 ALA A N 1
ATOM 772 C CA . ALA A 1 100 ? -22.525 3.891 62.849 1.00 59.28 100 ALA A CA 1
ATOM 773 C C . ALA A 1 100 ? -22.001 3.826 61.406 1.00 59.28 100 ALA A C 1
ATOM 775 O O . ALA A 1 100 ? -21.586 4.847 60.861 1.00 59.28 100 ALA A O 1
ATOM 776 N N . ASP A 1 101 ? -22.141 2.673 60.744 1.00 66.25 101 ASP A N 1
ATOM 777 C CA . ASP A 1 101 ? -21.686 2.501 59.365 1.00 66.25 101 ASP A CA 1
ATOM 778 C C . ASP A 1 101 ? -22.789 2.707 58.315 1.00 66.25 101 ASP A C 1
ATOM 780 O O . ASP A 1 101 ? -22.512 2.869 57.134 1.00 66.25 101 ASP A O 1
ATOM 784 N N . ILE A 1 102 ? -24.073 2.763 58.688 1.00 74.75 102 ILE A N 1
ATOM 785 C CA . ILE A 1 102 ? -25.156 2.890 57.690 1.00 74.75 102 ILE A CA 1
ATOM 786 C C . ILE A 1 102 ? -25.128 4.268 57.019 1.00 74.75 102 ILE A C 1
ATOM 788 O O . ILE A 1 102 ? -25.401 4.386 55.824 1.00 74.75 102 ILE A O 1
ATOM 792 N N . ALA A 1 103 ? -24.816 5.324 57.773 1.00 81.00 103 ALA A N 1
ATOM 793 C CA . ALA A 1 103 ? -24.698 6.670 57.222 1.00 81.00 103 ALA A CA 1
ATOM 794 C C . ALA A 1 103 ? -23.464 6.803 56.315 1.00 81.00 103 ALA A C 1
ATOM 796 O O . ALA A 1 103 ? -23.587 7.341 55.213 1.00 81.00 103 ALA A O 1
ATOM 797 N N . SER A 1 104 ? -22.315 6.256 56.734 1.00 84.06 104 SER A N 1
ATOM 798 C CA . SER A 1 104 ? -21.091 6.241 55.926 1.00 84.06 104 SER A CA 1
ATOM 799 C C . SER A 1 104 ? -21.275 5.391 54.667 1.00 84.06 104 SER A C 1
ATOM 801 O O . SER A 1 104 ? -20.992 5.882 53.579 1.00 84.06 104 SER A O 1
ATOM 803 N N . TYR A 1 105 ? -21.877 4.200 54.764 1.00 83.62 105 TYR A N 1
ATOM 804 C CA . TYR A 1 105 ? -22.209 3.364 53.609 1.00 83.62 105 TYR A CA 1
ATOM 805 C C . TYR A 1 105 ? -23.225 4.018 52.676 1.00 83.62 105 TYR A C 1
ATOM 807 O O . TYR A 1 105 ? -23.078 3.935 51.464 1.00 83.62 105 TYR A O 1
ATOM 815 N N . LYS A 1 106 ? -24.250 4.713 53.188 1.00 87.94 106 LYS A N 1
ATOM 816 C CA . LYS A 1 106 ? -25.172 5.482 52.331 1.00 87.94 106 LYS A CA 1
ATOM 817 C C . LYS A 1 106 ? -24.451 6.614 51.603 1.00 87.94 106 LYS A C 1
ATOM 819 O O . LYS A 1 106 ? -24.806 6.911 50.464 1.00 87.94 106 LYS A O 1
ATOM 824 N N . GLN A 1 107 ? -23.472 7.245 52.245 1.00 89.56 107 GLN A N 1
ATOM 825 C CA . GLN A 1 107 ? -22.668 8.292 51.630 1.00 89.56 107 GLN A CA 1
ATOM 826 C C . GLN A 1 107 ? -21.708 7.728 50.580 1.00 89.56 107 GLN A C 1
ATOM 828 O O . GLN A 1 107 ? -21.667 8.263 49.477 1.00 89.56 107 GLN A O 1
ATOM 833 N N . THR A 1 108 ? -21.031 6.608 50.844 1.00 90.12 108 THR A N 1
ATOM 834 C CA . THR A 1 108 ? -20.207 5.935 49.828 1.00 90.12 108 THR A CA 1
ATOM 835 C C . THR A 1 108 ? -21.053 5.449 48.655 1.00 90.12 108 THR A C 1
ATOM 837 O O . THR A 1 108 ? -20.653 5.637 47.515 1.00 90.12 108 THR A O 1
ATOM 840 N N . LEU A 1 109 ? -22.264 4.930 48.890 1.00 93.69 109 LEU A N 1
ATOM 841 C CA . LEU A 1 109 ? -23.192 4.543 47.819 1.00 93.69 109 LEU A CA 1
ATOM 842 C C . LEU A 1 109 ? -23.609 5.736 46.949 1.00 93.69 109 LEU A C 1
ATOM 844 O O . LEU A 1 109 ? -23.802 5.578 45.747 1.00 93.69 109 LEU A O 1
ATOM 848 N N . ARG A 1 110 ? -23.777 6.926 47.539 1.00 94.25 110 ARG A N 1
ATOM 849 C CA . ARG A 1 110 ? -24.052 8.155 46.778 1.00 94.25 110 ARG A CA 1
ATOM 850 C C . ARG A 1 110 ? -22.840 8.557 45.946 1.00 94.25 110 ARG A C 1
ATOM 852 O O . ARG A 1 110 ? -22.997 8.708 44.742 1.00 94.25 110 ARG A O 1
ATOM 859 N N . ASN A 1 111 ? -21.658 8.613 46.561 1.00 95.50 111 ASN A N 1
ATOM 860 C CA . ASN A 1 111 ? -20.410 8.954 45.877 1.00 95.50 111 ASN A CA 1
ATOM 861 C C . ASN A 1 111 ? -20.142 8.002 44.702 1.00 95.50 111 ASN A C 1
ATOM 863 O O . ASN A 1 111 ? -19.953 8.459 43.584 1.00 95.50 111 ASN A O 1
ATOM 867 N N . LEU A 1 112 ? -20.251 6.687 44.919 1.00 95.81 112 LEU A N 1
ATOM 868 C CA . LEU A 1 112 ? -20.070 5.676 43.873 1.00 95.81 112 LEU A CA 1
ATOM 869 C C . LEU A 1 112 ? -21.099 5.811 42.745 1.00 95.81 112 LEU A C 1
ATOM 871 O O . LEU A 1 112 ? -20.763 5.615 41.585 1.00 95.81 112 LEU A O 1
ATOM 875 N N . LYS A 1 113 ? -22.353 6.167 43.052 1.00 96.56 113 LYS A N 1
ATOM 876 C CA . LYS A 1 113 ? -23.375 6.419 42.021 1.00 96.56 113 LYS A CA 1
ATOM 877 C C . LYS A 1 113 ? -23.119 7.701 41.235 1.00 96.56 113 LYS A C 1
ATOM 879 O O . LYS A 1 113 ? -23.538 7.790 40.082 1.00 96.56 113 LYS A O 1
ATOM 884 N N . ASP A 1 114 ? -22.532 8.712 41.864 1.00 96.31 114 ASP A N 1
ATOM 885 C CA . ASP A 1 114 ? -22.152 9.955 41.196 1.00 96.31 114 ASP A CA 1
ATOM 886 C C . ASP A 1 114 ? -20.918 9.720 40.308 1.00 96.31 114 ASP A C 1
ATOM 888 O O . ASP A 1 114 ? -20.918 10.142 39.152 1.00 96.31 114 ASP A O 1
ATOM 892 N N . GLU A 1 115 ? -19.937 8.953 40.791 1.00 96.56 115 GLU A N 1
ATOM 893 C CA . GLU A 1 115 ? -18.788 8.471 40.015 1.00 96.56 115 GLU A CA 1
ATOM 894 C C . GLU A 1 115 ? -19.236 7.614 38.827 1.00 96.56 115 GLU A C 1
ATOM 896 O O . GLU A 1 115 ? -18.838 7.882 37.701 1.00 96.56 115 GLU A O 1
ATOM 901 N N . GLU A 1 116 ? -20.129 6.643 39.031 1.00 96.38 116 GLU A N 1
ATOM 902 C CA . GLU A 1 116 ? -20.681 5.814 37.953 1.00 96.38 116 GLU A CA 1
ATOM 903 C C . GLU A 1 116 ? -21.355 6.671 36.872 1.00 96.38 116 GLU A C 1
ATOM 905 O O . GLU A 1 116 ? -21.181 6.425 35.678 1.00 96.38 116 GLU A O 1
ATOM 910 N N . ARG A 1 117 ? -22.110 7.703 37.272 1.00 96.88 117 ARG A N 1
ATOM 911 C CA . ARG A 1 117 ? -22.732 8.645 36.330 1.00 96.88 117 ARG A CA 1
ATOM 912 C C . ARG A 1 117 ? -21.692 9.473 35.578 1.00 96.88 117 ARG A C 1
ATOM 914 O O . ARG A 1 117 ? -21.848 9.664 34.375 1.00 96.88 117 ARG A O 1
ATOM 921 N N . ALA A 1 118 ? -20.640 9.930 36.254 1.00 97.06 118 ALA A N 1
ATOM 922 C CA . ALA A 1 118 ? -19.548 10.663 35.621 1.00 97.06 118 ALA A CA 1
ATOM 923 C C . ALA A 1 118 ? -18.777 9.785 34.620 1.00 97.06 118 ALA A C 1
ATOM 925 O O . ALA A 1 118 ? -18.531 10.220 33.497 1.00 97.06 118 ALA A O 1
ATOM 926 N N . LEU A 1 119 ? -18.460 8.539 34.990 1.00 97.25 119 LEU A N 1
ATOM 927 C CA . LEU A 1 119 ? -17.788 7.583 34.109 1.00 97.25 119 LEU A CA 1
ATOM 928 C C . LEU A 1 119 ? -18.651 7.225 32.896 1.00 97.25 119 LEU A C 1
ATOM 930 O O . LEU A 1 119 ? -18.130 7.168 31.789 1.00 97.25 119 LEU A O 1
ATOM 934 N N . LYS A 1 120 ? -19.963 7.027 33.074 1.00 97.31 120 LYS A N 1
ATOM 935 C CA . LYS A 1 120 ? -20.880 6.793 31.945 1.00 97.31 120 LYS A CA 1
ATOM 936 C C . LYS A 1 120 ? -20.909 7.972 30.981 1.00 97.31 120 LYS A C 1
ATOM 938 O O . LYS A 1 120 ? -20.806 7.763 29.783 1.00 97.31 120 LYS A O 1
ATOM 943 N N . ALA A 1 121 ? -20.965 9.201 31.492 1.00 97.19 121 ALA A N 1
ATOM 944 C CA . ALA A 1 121 ? -20.925 10.386 30.639 1.00 97.19 121 ALA A CA 1
ATOM 945 C C . ALA A 1 121 ? -19.607 10.494 29.850 1.00 97.19 121 ALA A C 1
ATOM 947 O O . ALA A 1 121 ? -19.632 10.840 28.673 1.00 97.19 121 ALA A O 1
ATOM 948 N N . GLN A 1 122 ? -18.467 10.171 30.473 1.00 97.69 122 GLN A N 1
ATOM 949 C CA . GLN A 1 122 ? -17.175 10.114 29.777 1.00 97.69 122 GLN A CA 1
ATOM 950 C C . GLN A 1 122 ? -17.140 9.001 28.726 1.00 97.69 122 GLN A C 1
ATOM 952 O O . GLN A 1 122 ? -16.647 9.216 27.625 1.00 97.69 122 GLN A O 1
ATOM 957 N N . TYR A 1 123 ? -17.687 7.827 29.043 1.00 97.38 123 TYR A N 1
ATOM 958 C CA . TYR A 1 123 ? -17.791 6.719 28.099 1.00 97.38 123 TYR A CA 1
ATOM 959 C C . TYR A 1 123 ? -18.638 7.096 26.878 1.00 97.38 123 TYR A C 1
ATOM 961 O O . TYR A 1 123 ? -18.203 6.899 25.749 1.00 97.38 123 TYR A O 1
ATOM 969 N N . ASP A 1 124 ? -19.796 7.722 27.090 1.00 97.69 124 ASP A N 1
ATOM 970 C CA . ASP A 1 124 ? -20.673 8.162 26.002 1.00 97.69 124 ASP A CA 1
ATOM 971 C C . ASP A 1 124 ? -20.005 9.227 25.115 1.00 97.69 124 ASP A C 1
ATOM 973 O O . ASP A 1 124 ? -20.219 9.237 23.902 1.00 97.69 124 ASP A O 1
ATOM 977 N N . GLN A 1 125 ? -19.184 10.111 25.697 1.00 97.81 125 GLN A N 1
ATOM 978 C CA . GLN A 1 125 ? -18.370 11.074 24.943 1.00 97.81 125 GLN A CA 1
ATOM 979 C C . GLN A 1 125 ? -17.315 10.366 24.091 1.00 97.81 125 GLN A C 1
ATOM 981 O O . GLN A 1 125 ? -17.229 10.628 22.893 1.00 97.81 125 GLN A O 1
ATOM 986 N N . LEU A 1 126 ? -16.572 9.422 24.675 1.00 97.62 126 LEU A N 1
ATOM 987 C CA . LEU A 1 126 ? -15.567 8.646 23.948 1.00 97.62 126 LEU A CA 1
ATOM 988 C C . LEU A 1 126 ? -16.190 7.838 22.806 1.00 97.62 126 LEU A C 1
ATOM 990 O O . LEU A 1 126 ? -15.649 7.839 21.709 1.00 97.62 126 LEU A O 1
ATOM 994 N N . CYS A 1 127 ? -17.358 7.225 23.005 1.00 97.69 127 CYS A N 1
ATOM 995 C CA . CYS A 1 127 ? -18.046 6.508 21.929 1.00 97.69 127 CYS A CA 1
ATOM 996 C C . CYS A 1 127 ? -18.474 7.430 20.774 1.00 97.69 127 CYS A C 1
ATOM 998 O O . CYS A 1 127 ? -18.480 7.006 19.619 1.00 97.69 127 CYS A O 1
ATOM 1000 N N . GLN A 1 128 ? -18.837 8.685 21.057 1.00 97.50 128 GLN A N 1
ATOM 1001 C CA . GLN A 1 128 ? -19.142 9.668 20.009 1.00 97.50 128 GLN A CA 1
ATOM 1002 C C . GLN A 1 128 ? -17.881 10.084 19.247 1.00 97.50 128 GLN A C 1
ATOM 1004 O O . GLN A 1 128 ? -17.920 10.197 18.022 1.00 97.50 128 GLN A O 1
ATOM 1009 N N . GLU A 1 129 ? -16.771 10.286 19.957 1.00 97.94 129 GLU A N 1
ATOM 1010 C CA . GLU A 1 129 ? -15.472 10.590 19.353 1.00 97.94 129 GLU A CA 1
ATOM 1011 C C . GLU A 1 129 ? -14.968 9.425 18.493 1.00 97.94 129 GLU A C 1
ATOM 1013 O O . GLU A 1 129 ? -14.559 9.647 17.356 1.00 97.94 129 GLU A O 1
ATOM 1018 N N . GLU A 1 130 ? -15.069 8.185 18.977 1.00 97.44 130 GLU A N 1
ATOM 1019 C CA . GLU A 1 130 ? -14.742 6.975 18.214 1.00 97.44 130 GLU A CA 1
ATOM 1020 C C . GLU A 1 130 ? -15.576 6.887 16.933 1.00 97.44 130 GLU A C 1
ATOM 1022 O O . GLU A 1 130 ? -15.015 6.749 15.849 1.00 97.44 130 GLU A O 1
ATOM 1027 N N . ALA A 1 131 ? -16.899 7.063 17.022 1.00 97.56 131 ALA A N 1
ATOM 1028 C CA . ALA A 1 131 ? -17.772 7.026 15.849 1.00 97.56 131 ALA A CA 1
ATOM 1029 C C . ALA A 1 131 ? -17.442 8.127 14.824 1.00 97.56 131 ALA A C 1
ATOM 1031 O O . ALA A 1 131 ? -17.529 7.902 13.614 1.00 97.56 131 ALA A O 1
ATOM 1032 N N . HIS A 1 132 ? -17.056 9.317 15.293 1.00 97.81 132 HIS A N 1
ATOM 1033 C CA . HIS A 1 132 ? -16.615 10.408 14.428 1.00 97.81 132 HIS A CA 1
ATOM 1034 C C . HIS A 1 132 ? -15.290 10.076 13.732 1.00 97.81 132 HIS A C 1
ATOM 1036 O O . HIS A 1 132 ? -15.179 10.215 12.514 1.00 97.81 132 HIS A O 1
ATOM 1042 N N . LEU A 1 133 ? -14.301 9.594 14.488 1.00 98.12 133 LEU A N 1
ATOM 1043 C CA . LEU A 1 133 ? -12.999 9.201 13.952 1.00 98.12 133 LEU A CA 1
ATOM 1044 C C . LEU A 1 133 ? -13.120 8.036 12.967 1.00 98.12 133 LEU A C 1
ATOM 1046 O O . LEU A 1 133 ? -12.455 8.050 11.935 1.00 98.12 133 LEU A O 1
ATOM 1050 N N . ASP A 1 134 ? -13.991 7.063 13.231 1.00 97.94 134 ASP A N 1
ATOM 1051 C CA . ASP A 1 134 ? -14.259 5.957 12.312 1.00 97.94 134 ASP A CA 1
ATOM 1052 C C . ASP A 1 134 ? -14.848 6.455 10.987 1.00 97.94 134 ASP A C 1
ATOM 1054 O O . ASP A 1 134 ? -14.428 6.007 9.916 1.00 97.94 134 ASP A O 1
ATOM 1058 N N . ALA A 1 135 ? -15.772 7.421 11.031 1.00 97.69 135 ALA A N 1
ATOM 1059 C CA . ALA A 1 135 ? -16.326 8.037 9.828 1.00 97.69 135 ALA A CA 1
ATOM 1060 C C . ALA A 1 135 ? -15.252 8.789 9.021 1.00 97.69 135 ALA A C 1
ATOM 1062 O O . ALA A 1 135 ? -15.140 8.581 7.809 1.00 97.69 135 ALA A O 1
ATOM 1063 N N . GLU A 1 136 ? -14.417 9.595 9.684 1.00 98.19 136 GLU A N 1
ATOM 1064 C CA . GLU A 1 136 ? -13.288 10.274 9.036 1.00 98.19 136 GLU A CA 1
ATOM 1065 C C . GLU A 1 136 ? -12.302 9.269 8.430 1.00 98.19 136 GLU A C 1
ATOM 1067 O O . GLU A 1 136 ? -11.817 9.448 7.313 1.00 98.19 136 GLU A O 1
ATOM 1072 N N . LEU A 1 137 ? -12.013 8.180 9.137 1.00 98.12 137 LEU A N 1
ATOM 1073 C CA . LEU A 1 137 ? -11.079 7.153 8.697 1.00 98.12 137 LEU A CA 1
ATOM 1074 C C . LEU A 1 137 ? -11.597 6.435 7.443 1.00 98.12 137 LEU A C 1
ATOM 1076 O O . LEU A 1 137 ? -10.817 6.185 6.520 1.00 98.12 137 LEU A O 1
ATOM 1080 N N . ILE A 1 138 ? -12.900 6.149 7.369 1.00 98.12 138 ILE A N 1
ATOM 1081 C CA . ILE A 1 138 ? -13.543 5.594 6.169 1.00 98.12 138 ILE A CA 1
ATOM 1082 C C . ILE A 1 138 ? -13.418 6.567 4.991 1.00 98.12 138 ILE A C 1
ATOM 1084 O O . ILE A 1 138 ? -13.010 6.152 3.906 1.00 98.12 138 ILE A O 1
ATOM 1088 N N . GLU A 1 139 ? -13.697 7.856 5.199 1.00 98.12 139 GLU A N 1
ATOM 1089 C CA . GLU A 1 139 ? -13.567 8.877 4.153 1.00 98.12 139 GLU A CA 1
ATOM 1090 C C . GLU A 1 139 ? -12.120 8.982 3.646 1.00 98.12 139 GLU A C 1
ATOM 1092 O O . GLU A 1 139 ? -11.868 8.967 2.439 1.00 98.12 139 GLU A O 1
ATOM 1097 N N . LYS A 1 140 ? -11.142 9.019 4.560 1.00 97.81 140 LYS A N 1
ATOM 1098 C CA . LYS A 1 140 ? -9.718 9.071 4.200 1.00 97.81 140 LYS A CA 1
ATOM 1099 C C . LYS A 1 140 ? -9.257 7.813 3.472 1.00 97.81 140 LYS A C 1
ATOM 1101 O O . LYS A 1 140 ? -8.445 7.929 2.557 1.00 97.81 140 LYS A O 1
ATOM 1106 N N . LYS A 1 141 ? -9.760 6.631 3.842 1.00 97.88 141 LYS A N 1
ATOM 1107 C CA . LYS A 1 141 ? -9.467 5.379 3.129 1.00 97.88 141 LYS A CA 1
ATOM 1108 C C . LYS A 1 141 ? -10.015 5.402 1.706 1.00 97.88 141 LYS A C 1
ATOM 1110 O O . LYS A 1 141 ? -9.258 5.113 0.788 1.00 97.88 141 LYS A O 1
ATOM 1115 N N . ALA A 1 142 ? -11.266 5.818 1.517 1.00 97.81 142 ALA A N 1
ATOM 1116 C CA . ALA A 1 142 ? -11.858 5.933 0.185 1.00 97.81 142 ALA A CA 1
ATOM 1117 C C . ALA A 1 142 ? -11.091 6.938 -0.696 1.00 97.81 142 ALA A C 1
ATOM 1119 O O . ALA A 1 142 ? -10.761 6.642 -1.843 1.00 97.81 142 ALA A O 1
ATOM 1120 N N . ALA A 1 143 ? -10.722 8.096 -0.137 1.00 97.88 143 ALA A N 1
ATOM 1121 C CA . ALA A 1 143 ? -9.910 9.086 -0.842 1.00 97.88 143 ALA A CA 1
ATOM 1122 C C . ALA A 1 143 ? -8.505 8.558 -1.188 1.00 97.88 143 ALA A C 1
ATOM 1124 O O . ALA A 1 143 ? -7.962 8.873 -2.249 1.00 97.88 143 ALA A O 1
ATOM 1125 N N . LEU A 1 144 ? -7.898 7.758 -0.305 1.00 98.12 144 LEU A N 1
ATOM 1126 C CA . LEU A 1 144 ? -6.612 7.117 -0.571 1.00 98.12 144 LEU A CA 1
ATOM 1127 C C . LEU A 1 144 ? -6.729 6.104 -1.713 1.00 98.12 144 LEU A C 1
ATOM 1129 O O . LEU A 1 144 ? -5.893 6.123 -2.612 1.00 98.12 144 LEU A O 1
ATOM 1133 N N . GLU A 1 145 ? -7.760 5.259 -1.701 1.00 97.81 145 GLU A N 1
ATOM 1134 C CA . GLU A 1 145 ? -8.023 4.273 -2.754 1.00 97.81 145 GLU A CA 1
ATOM 1135 C C . GLU A 1 145 ? -8.162 4.950 -4.125 1.00 97.81 145 GLU A C 1
ATOM 1137 O O . GLU A 1 145 ? -7.421 4.600 -5.046 1.00 97.81 145 GLU A O 1
ATOM 1142 N N . GLU A 1 146 ? -8.976 6.005 -4.236 1.00 97.94 146 GLU A N 1
ATOM 1143 C CA . GLU A 1 146 ? -9.114 6.793 -5.471 1.00 97.94 146 GLU A CA 1
ATOM 1144 C C . GLU A 1 146 ? -7.756 7.330 -5.960 1.00 97.94 146 GLU A C 1
ATOM 1146 O O . GLU A 1 146 ? -7.402 7.211 -7.138 1.00 97.94 146 GLU A O 1
ATOM 1151 N N . LYS A 1 147 ? -6.935 7.864 -5.047 1.00 97.56 147 LYS A N 1
ATOM 1152 C CA . LYS A 1 147 ? -5.597 8.362 -5.394 1.00 97.56 147 LYS A CA 1
ATOM 1153 C C . LYS A 1 147 ? -4.658 7.247 -5.843 1.00 97.56 147 LYS A C 1
ATOM 1155 O O . LYS A 1 147 ? -3.912 7.446 -6.802 1.00 97.56 147 LYS A O 1
ATOM 1160 N N . THR A 1 148 ? -4.716 6.070 -5.225 1.00 97.88 148 THR A N 1
ATOM 1161 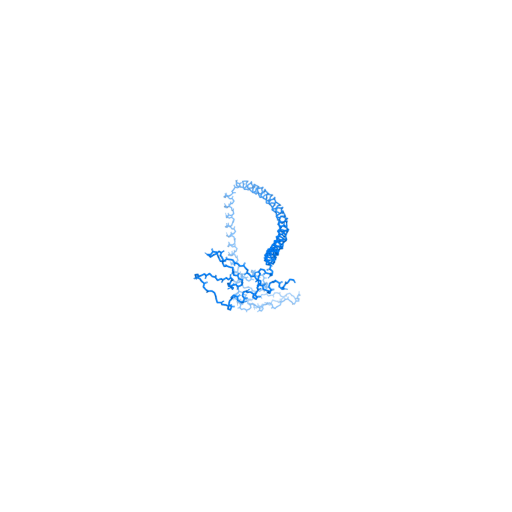C CA . THR A 1 148 ? -3.904 4.925 -5.662 1.00 97.88 148 THR A CA 1
ATOM 1162 C C . THR A 1 148 ? -4.292 4.442 -7.062 1.00 97.88 148 THR A C 1
ATOM 1164 O O . THR A 1 148 ? -3.418 4.089 -7.861 1.00 97.88 148 THR A O 1
ATOM 1167 N N . GLU A 1 149 ? -5.579 4.486 -7.414 1.00 97.62 149 GLU A N 1
ATOM 1168 C CA . GLU A 1 149 ? -6.056 4.143 -8.755 1.00 97.62 149 GLU A CA 1
ATOM 1169 C C . GLU A 1 149 ? -5.603 5.168 -9.803 1.00 97.62 149 GLU A C 1
ATOM 1171 O O . GLU A 1 149 ? -5.118 4.787 -10.881 1.00 97.62 149 GLU A O 1
ATOM 1176 N N . GLU A 1 150 ? -5.692 6.464 -9.481 1.00 97.88 150 GLU A N 1
ATOM 1177 C CA . GLU A 1 150 ? -5.163 7.552 -10.312 1.00 97.88 150 GLU A CA 1
ATOM 1178 C C . GLU A 1 150 ? -3.659 7.377 -10.567 1.00 97.88 150 GLU A C 1
ATOM 1180 O O . GLU A 1 150 ? -3.203 7.462 -11.713 1.00 97.88 150 GLU A O 1
ATOM 1185 N N . GLU A 1 151 ? -2.879 7.096 -9.522 1.00 98.12 151 GLU A N 1
ATOM 1186 C CA . GLU A 1 151 ? -1.444 6.840 -9.630 1.00 98.12 151 GLU A CA 1
ATOM 1187 C C . GLU A 1 151 ? -1.156 5.612 -10.490 1.00 98.12 151 GLU A C 1
ATOM 1189 O O . GLU A 1 151 ? -0.332 5.681 -11.403 1.00 98.12 151 GLU A O 1
ATOM 1194 N N . ALA A 1 152 ? -1.865 4.501 -10.279 1.00 97.81 152 ALA A N 1
ATOM 1195 C CA . ALA A 1 152 ? -1.706 3.293 -11.084 1.00 97.81 152 ALA A CA 1
ATOM 1196 C C . ALA A 1 152 ? -2.040 3.533 -12.567 1.00 97.81 152 ALA A C 1
ATOM 1198 O O . ALA A 1 152 ? -1.415 2.942 -13.457 1.00 97.81 152 ALA A O 1
ATOM 1199 N N . SER A 1 153 ? -3.024 4.389 -12.855 1.00 97.94 153 SER A N 1
ATOM 1200 C CA . SER A 1 153 ? -3.359 4.828 -14.214 1.00 97.94 153 SER A CA 1
ATOM 1201 C C . SER A 1 153 ? -2.243 5.683 -14.823 1.00 97.94 153 SER A C 1
ATOM 1203 O O . SER A 1 153 ? -1.774 5.392 -15.927 1.00 97.94 153 SER A O 1
ATOM 1205 N N . ARG A 1 154 ? -1.727 6.671 -14.083 1.00 98.06 154 ARG A N 1
ATOM 1206 C CA . ARG A 1 154 ? -0.589 7.502 -14.518 1.00 98.06 154 ARG A CA 1
ATOM 1207 C C . ARG A 1 154 ? 0.668 6.671 -14.753 1.00 98.06 154 ARG A C 1
ATOM 1209 O O . ARG A 1 154 ? 1.346 6.864 -15.758 1.00 98.06 154 ARG A O 1
ATOM 1216 N N . TRP A 1 155 ? 0.945 5.695 -13.894 1.00 98.12 155 TRP A N 1
ATOM 1217 C CA . TRP A 1 155 ? 2.064 4.771 -14.066 1.00 98.12 155 TRP A CA 1
ATOM 1218 C C . TRP A 1 155 ? 1.931 3.914 -15.323 1.00 98.12 155 TRP A C 1
ATOM 1220 O O . TRP A 1 155 ? 2.928 3.680 -16.004 1.00 98.12 155 TRP A O 1
ATOM 1230 N N . ARG A 1 156 ? 0.717 3.463 -15.668 1.00 98.25 156 ARG A N 1
ATOM 1231 C CA . ARG A 1 156 ? 0.462 2.775 -16.945 1.00 98.25 156 ARG A CA 1
ATOM 1232 C C . ARG A 1 156 ? 0.785 3.682 -18.131 1.00 98.25 156 ARG A C 1
ATOM 1234 O O . ARG A 1 156 ? 1.569 3.287 -18.987 1.00 98.25 156 ARG A O 1
ATOM 1241 N N . GLN A 1 157 ? 0.279 4.914 -18.120 1.00 98.25 157 GLN A N 1
ATOM 1242 C CA . GLN A 1 157 ? 0.552 5.891 -19.179 1.00 98.25 157 GLN A CA 1
ATOM 1243 C C . GLN A 1 157 ? 2.045 6.214 -19.305 1.00 98.25 157 GLN A C 1
ATOM 1245 O O . GLN A 1 157 ? 2.568 6.285 -20.416 1.00 98.25 157 GLN A O 1
ATOM 1250 N N . PHE A 1 158 ? 2.747 6.369 -18.179 1.00 98.38 158 PHE A N 1
ATOM 1251 C CA . PHE A 1 158 ? 4.189 6.592 -18.166 1.00 98.38 158 PHE A CA 1
ATOM 1252 C C . PHE A 1 158 ? 4.941 5.421 -18.803 1.00 98.38 158 PHE A C 1
ATOM 1254 O O . PHE A 1 158 ? 5.793 5.642 -19.660 1.00 98.38 158 PHE A O 1
ATOM 1261 N N . ARG A 1 159 ? 4.599 4.177 -18.441 1.00 98.12 159 ARG A N 1
ATOM 1262 C CA . ARG A 1 159 ? 5.214 2.981 -19.039 1.00 98.12 159 ARG A CA 1
ATOM 1263 C C . ARG A 1 159 ? 4.962 2.897 -20.542 1.00 98.12 159 ARG A C 1
ATOM 1265 O O . ARG A 1 159 ? 5.895 2.610 -21.288 1.00 98.12 159 ARG A O 1
ATOM 1272 N N . ASP A 1 160 ? 3.741 3.181 -20.986 1.00 98.25 160 ASP A N 1
ATOM 1273 C CA . ASP A 1 160 ? 3.393 3.159 -22.409 1.00 98.25 160 ASP A CA 1
ATOM 1274 C C . ASP A 1 160 ? 4.148 4.240 -23.191 1.00 98.25 160 ASP A C 1
ATOM 1276 O O . ASP A 1 160 ? 4.666 3.975 -24.276 1.00 98.25 160 ASP A O 1
ATOM 1280 N N . ASN A 1 161 ? 4.254 5.450 -22.635 1.00 98.31 161 ASN A N 1
ATOM 1281 C CA . ASN A 1 161 ? 5.035 6.534 -23.229 1.00 98.31 161 ASN A CA 1
ATOM 1282 C C . ASN A 1 161 ? 6.526 6.170 -23.280 1.00 98.31 161 ASN A C 1
ATOM 1284 O O . ASN A 1 161 ? 7.144 6.253 -24.337 1.00 98.31 161 ASN A O 1
ATOM 1288 N N . HIS A 1 162 ? 7.081 5.664 -22.180 1.00 98.31 162 HIS A N 1
ATOM 1289 C CA . HIS A 1 162 ? 8.473 5.232 -22.124 1.00 98.31 162 HIS A CA 1
ATOM 1290 C C . HIS A 1 162 ? 8.777 4.144 -23.161 1.00 98.31 162 HIS A C 1
ATOM 1292 O O . HIS A 1 162 ? 9.792 4.212 -23.848 1.00 98.31 162 HIS A O 1
ATOM 1298 N N . ARG A 1 163 ? 7.880 3.166 -23.336 1.00 98.50 163 ARG A N 1
ATOM 1299 C CA . ARG A 1 163 ? 8.012 2.157 -24.392 1.00 98.50 163 ARG A CA 1
ATOM 1300 C C . ARG A 1 163 ? 8.040 2.797 -25.781 1.00 98.50 163 ARG A C 1
ATOM 1302 O O . ARG A 1 163 ? 8.925 2.485 -26.566 1.00 98.50 163 ARG A O 1
ATOM 1309 N N . ARG A 1 164 ? 7.124 3.729 -26.065 1.00 98.31 164 ARG A N 1
ATOM 1310 C CA . ARG A 1 164 ? 7.107 4.455 -27.348 1.00 98.31 164 ARG A CA 1
ATOM 1311 C C . ARG A 1 164 ? 8.390 5.248 -27.580 1.00 98.31 164 ARG A C 1
ATOM 1313 O O . ARG A 1 164 ? 8.862 5.292 -28.709 1.00 98.31 164 ARG A O 1
ATOM 1320 N N . LEU A 1 165 ? 8.950 5.865 -26.540 1.00 98.56 165 LEU A N 1
ATOM 1321 C CA . LEU A 1 165 ? 10.224 6.578 -26.635 1.00 98.56 165 LEU A CA 1
ATOM 1322 C C . LEU A 1 165 ? 11.370 5.635 -27.003 1.00 98.56 165 LEU A C 1
ATOM 1324 O O . LEU A 1 165 ? 12.146 5.968 -27.892 1.00 98.56 165 LEU A O 1
ATOM 1328 N N . LEU A 1 166 ? 11.443 4.454 -26.383 1.00 98.38 166 LEU A N 1
ATOM 1329 C CA . LEU A 1 166 ? 12.445 3.443 -26.735 1.00 98.38 166 LEU A CA 1
ATOM 1330 C C . LEU A 1 166 ? 12.286 2.961 -28.183 1.00 98.38 166 LEU A C 1
ATOM 1332 O O . LEU A 1 166 ? 13.274 2.905 -28.909 1.00 98.38 166 LEU A O 1
ATOM 1336 N N . ASP A 1 167 ? 11.054 2.690 -28.624 1.00 98.38 167 ASP A N 1
ATOM 1337 C CA . ASP A 1 167 ? 10.778 2.275 -30.005 1.00 98.38 167 ASP A CA 1
ATOM 1338 C C . ASP A 1 167 ? 11.189 3.366 -31.017 1.00 98.38 167 ASP A C 1
ATOM 1340 O O . ASP A 1 167 ? 11.663 3.071 -32.116 1.00 98.38 167 ASP A O 1
ATOM 1344 N N . LEU A 1 168 ? 10.989 4.646 -30.678 1.00 98.50 168 LEU A N 1
ATOM 1345 C CA . LEU A 1 168 ? 11.405 5.777 -31.513 1.00 98.50 168 LEU A CA 1
ATOM 1346 C C . LEU A 1 168 ? 12.923 5.963 -31.526 1.00 98.50 168 LEU A C 1
ATOM 1348 O O . LEU A 1 168 ? 13.483 6.262 -32.580 1.00 98.50 168 LEU A O 1
ATOM 1352 N N . ASP A 1 169 ? 13.589 5.778 -30.391 1.00 98.56 169 ASP A N 1
ATOM 1353 C CA . ASP A 1 169 ? 15.048 5.838 -30.295 1.00 98.56 169 ASP A CA 1
ATOM 1354 C C . ASP A 1 169 ? 15.692 4.711 -31.119 1.00 98.56 169 ASP A C 1
ATOM 1356 O O . ASP A 1 169 ? 16.584 4.965 -31.925 1.00 98.56 169 ASP A O 1
ATOM 1360 N N . GLU A 1 170 ? 15.170 3.483 -31.039 1.00 98.44 170 GLU A N 1
ATOM 1361 C CA . GLU A 1 170 ? 15.621 2.372 -31.886 1.00 98.44 170 GLU A CA 1
ATOM 1362 C C . GLU A 1 170 ? 15.448 2.680 -33.380 1.00 98.44 170 GLU A C 1
ATOM 1364 O O . GLU A 1 170 ? 16.388 2.519 -34.161 1.00 98.44 170 GLU A O 1
ATOM 1369 N N . LYS A 1 171 ? 14.284 3.205 -33.786 1.00 98.25 171 LYS A N 1
ATOM 1370 C CA . LYS A 1 171 ? 14.056 3.632 -35.177 1.00 98.25 171 LYS A CA 1
ATOM 1371 C C . LYS A 1 171 ? 15.030 4.719 -35.611 1.00 98.25 171 LYS A C 1
ATOM 1373 O O . LYS A 1 171 ? 15.549 4.652 -36.719 1.00 98.25 171 LYS A O 1
ATOM 1378 N N . THR A 1 172 ? 15.294 5.694 -34.747 1.00 98.38 172 THR A N 1
ATOM 1379 C CA . THR A 1 172 ? 16.231 6.786 -35.039 1.00 98.38 172 THR A CA 1
ATOM 1380 C C . THR A 1 172 ? 17.641 6.240 -35.247 1.00 98.38 172 THR A C 1
ATOM 1382 O O . THR A 1 172 ? 18.274 6.556 -36.249 1.00 98.38 172 THR A O 1
ATOM 1385 N N . ARG A 1 173 ? 18.097 5.334 -34.374 1.00 98.25 173 ARG A N 1
ATOM 1386 C CA . ARG A 1 173 ? 19.401 4.665 -34.505 1.00 98.25 173 ARG A CA 1
ATOM 1387 C C . ARG A 1 173 ? 19.511 3.854 -35.794 1.00 98.25 173 ARG A C 1
ATOM 1389 O O . ARG A 1 173 ? 20.565 3.871 -36.426 1.00 98.25 173 ARG A O 1
ATOM 1396 N N . ASN A 1 174 ? 18.437 3.173 -36.195 1.00 98.25 174 ASN A N 1
ATOM 1397 C CA . ASN A 1 174 ? 18.398 2.429 -37.454 1.00 98.25 174 ASN A CA 1
ATOM 1398 C C . ASN A 1 174 ? 18.491 3.376 -38.660 1.00 98.25 174 ASN A C 1
ATOM 1400 O O . ASN A 1 174 ? 19.346 3.172 -39.519 1.00 98.25 174 ASN A O 1
ATOM 1404 N N . CYS A 1 175 ? 17.700 4.453 -38.682 1.00 98.19 175 CYS A N 1
ATOM 1405 C CA . CYS A 1 175 ? 17.778 5.482 -39.723 1.00 98.19 175 CYS A CA 1
ATOM 1406 C C . CYS A 1 175 ? 19.177 6.116 -39.804 1.00 98.19 175 CYS A C 1
ATOM 1408 O O . CYS A 1 175 ? 19.708 6.306 -40.896 1.00 98.19 175 CYS A O 1
ATOM 1410 N N . ASP A 1 176 ? 19.805 6.408 -38.663 1.00 98.31 176 ASP A N 1
ATOM 1411 C CA . ASP A 1 176 ? 21.162 6.955 -38.612 1.00 98.31 176 ASP A CA 1
ATOM 1412 C C . ASP A 1 176 ? 22.195 5.971 -39.175 1.00 98.31 176 ASP A C 1
ATOM 1414 O O . ASP A 1 176 ? 23.120 6.373 -39.887 1.00 98.31 176 ASP A O 1
ATOM 1418 N N . ALA A 1 177 ? 22.054 4.678 -38.874 1.00 97.94 177 ALA A N 1
ATOM 1419 C CA . ALA A 1 177 ? 22.915 3.637 -39.422 1.00 97.94 177 ALA A CA 1
ATOM 1420 C C . ALA A 1 177 ? 22.749 3.508 -40.945 1.00 97.94 177 ALA A C 1
ATOM 1422 O O . ALA A 1 177 ? 23.750 3.448 -41.664 1.00 97.94 177 ALA A O 1
ATOM 1423 N N . GLU A 1 178 ? 21.511 3.532 -41.445 1.00 97.94 178 GLU A N 1
ATOM 1424 C CA . GLU A 1 178 ? 21.210 3.528 -42.881 1.00 97.94 178 GLU A CA 1
ATOM 1425 C C . GLU A 1 178 ? 21.790 4.759 -43.582 1.00 97.94 178 GLU A C 1
ATOM 1427 O O . GLU A 1 178 ? 22.428 4.634 -44.629 1.00 97.94 178 GLU A O 1
ATOM 1432 N N . LEU A 1 179 ? 21.653 5.942 -42.979 1.00 98.19 179 LEU A N 1
ATOM 1433 C CA . LEU A 1 179 ? 22.203 7.185 -43.512 1.00 98.19 179 LEU A CA 1
ATOM 1434 C C . LEU A 1 179 ? 23.732 7.135 -43.581 1.00 98.19 179 LEU A C 1
ATOM 1436 O O . LEU A 1 179 ? 24.314 7.540 -44.588 1.00 98.19 179 LEU A O 1
ATOM 1440 N N . ARG A 1 180 ? 24.398 6.606 -42.546 1.00 98.00 180 ARG A N 1
ATOM 1441 C CA . ARG A 1 180 ? 25.857 6.392 -42.550 1.00 98.00 180 ARG A CA 1
ATOM 1442 C C . ARG A 1 180 ? 26.290 5.404 -43.627 1.00 98.00 180 ARG A C 1
ATOM 1444 O O . ARG A 1 180 ? 27.294 5.631 -44.294 1.00 98.00 180 ARG A O 1
ATOM 1451 N N . TYR A 1 181 ? 25.546 4.317 -43.811 1.00 97.88 181 TYR A N 1
ATOM 1452 C CA . TYR A 1 181 ? 25.840 3.350 -44.863 1.00 97.88 181 TYR A CA 1
ATOM 1453 C C . TYR A 1 181 ? 25.690 3.976 -46.255 1.00 97.88 181 TYR A C 1
ATOM 1455 O O . TYR A 1 181 ? 26.596 3.866 -47.082 1.00 97.88 181 TYR A O 1
ATOM 1463 N N . ALA A 1 182 ? 24.576 4.666 -46.504 1.00 97.44 182 ALA A N 1
ATOM 1464 C CA . ALA A 1 182 ? 24.299 5.319 -47.778 1.00 97.44 182 ALA A CA 1
ATOM 1465 C C . ALA A 1 182 ? 25.318 6.423 -48.092 1.00 97.44 182 ALA A C 1
ATOM 1467 O O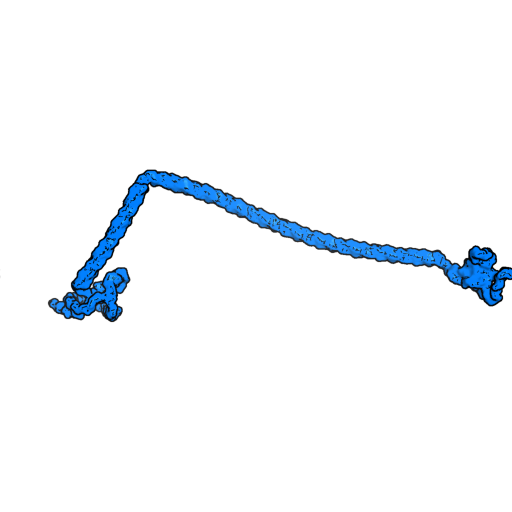 . ALA A 1 182 ? 25.784 6.515 -49.227 1.00 97.44 182 ALA A O 1
ATOM 1468 N N . SER A 1 183 ? 25.712 7.225 -47.097 1.00 97.25 183 SER A N 1
ATOM 1469 C CA . SER A 1 183 ? 26.726 8.268 -47.280 1.00 97.25 183 SER A CA 1
ATOM 1470 C C . SER A 1 183 ? 28.100 7.682 -47.601 1.00 97.25 183 SER A C 1
ATOM 1472 O O . SER A 1 183 ? 28.790 8.201 -48.478 1.00 97.25 183 SER A O 1
ATOM 1474 N N . GLU A 1 184 ? 28.470 6.559 -46.983 1.00 96.50 184 GLU A N 1
ATOM 1475 C CA . GLU A 1 184 ? 29.708 5.851 -47.299 1.00 96.50 184 GLU A CA 1
ATOM 1476 C C . GLU A 1 184 ? 29.673 5.235 -48.704 1.00 96.50 184 GLU A C 1
ATOM 1478 O O . GLU A 1 184 ? 30.637 5.383 -49.454 1.00 96.50 184 GLU A O 1
ATOM 1483 N N . GLN A 1 185 ? 28.565 4.607 -49.119 1.00 94.44 185 GLN A N 1
ATOM 1484 C CA . GLN A 1 185 ? 28.443 4.114 -50.499 1.00 94.44 185 GLN A CA 1
ATOM 1485 C C . GLN A 1 185 ? 28.486 5.259 -51.512 1.00 94.44 185 GLN A C 1
ATOM 1487 O O . GLN A 1 185 ? 29.168 5.143 -52.527 1.00 94.44 185 GLN A O 1
ATOM 1492 N N . HIS A 1 186 ? 27.824 6.381 -51.225 1.00 94.62 186 HIS A N 1
ATOM 1493 C CA . HIS A 1 186 ? 27.899 7.571 -52.065 1.00 94.62 186 HIS A CA 1
ATOM 1494 C C . HIS A 1 186 ? 29.337 8.093 -52.161 1.00 94.62 186 HIS A C 1
ATOM 1496 O O . HIS A 1 186 ? 29.814 8.375 -53.255 1.00 94.62 186 HIS A O 1
ATOM 1502 N N . ARG A 1 187 ? 30.060 8.180 -51.037 1.00 93.56 187 ARG A N 1
ATOM 1503 C CA . ARG A 1 187 ? 31.472 8.586 -51.011 1.00 93.56 187 ARG A CA 1
ATOM 1504 C C . ARG A 1 187 ? 32.338 7.643 -51.843 1.00 93.56 187 ARG A C 1
ATOM 1506 O O . ARG A 1 187 ? 33.180 8.112 -52.601 1.00 93.56 187 ARG A O 1
ATOM 1513 N N . ARG A 1 188 ? 32.120 6.329 -51.734 1.00 89.62 188 ARG A N 1
ATOM 1514 C CA . ARG A 1 188 ? 32.814 5.330 -52.557 1.00 89.62 188 ARG A CA 1
ATOM 1515 C C . ARG A 1 188 ? 32.527 5.552 -54.036 1.00 89.62 188 ARG A C 1
ATOM 1517 O O . ARG A 1 188 ? 33.479 5.730 -54.777 1.00 89.62 188 ARG A O 1
ATOM 1524 N N . LEU A 1 189 ? 31.257 5.628 -54.435 1.00 87.44 189 LEU A N 1
ATOM 1525 C CA . LEU A 1 189 ? 30.858 5.845 -55.830 1.00 87.44 189 LEU A CA 1
ATOM 1526 C C . LEU A 1 189 ? 31.380 7.172 -56.396 1.00 87.44 189 LEU A C 1
ATOM 1528 O O . LEU A 1 189 ? 31.837 7.213 -57.532 1.00 87.44 189 LEU A O 1
ATOM 1532 N N . SER A 1 190 ? 31.354 8.241 -55.598 1.00 88.56 190 SER A N 1
ATOM 1533 C CA . SER A 1 190 ? 31.867 9.558 -55.988 1.00 88.56 190 SER A CA 1
ATOM 1534 C C . SER A 1 190 ? 33.385 9.575 -56.157 1.00 88.56 190 SER A C 1
ATOM 1536 O O . SER A 1 190 ? 33.888 10.357 -56.959 1.00 88.56 190 SER A O 1
ATOM 1538 N N . ASN A 1 191 ? 34.111 8.758 -55.392 1.00 85.81 191 ASN A N 1
ATOM 1539 C CA . ASN A 1 191 ? 35.567 8.666 -55.477 1.00 85.81 191 ASN A CA 1
ATOM 1540 C C . ASN A 1 191 ? 36.029 7.616 -56.495 1.00 85.81 191 ASN A C 1
ATOM 1542 O O . ASN A 1 191 ? 37.175 7.656 -56.923 1.00 85.81 191 ASN A O 1
ATOM 1546 N N . THR A 1 192 ? 35.174 6.666 -56.878 1.00 81.00 192 THR A N 1
ATOM 1547 C CA . THR A 1 192 ? 35.500 5.674 -57.901 1.00 81.00 192 THR A CA 1
ATOM 1548 C C . THR A 1 192 ? 35.200 6.231 -59.281 1.00 81.00 192 THR A C 1
ATOM 1550 O O . THR A 1 192 ? 34.068 6.163 -59.761 1.00 81.00 192 THR A O 1
ATOM 1553 N N . ASN A 1 193 ? 36.225 6.736 -59.956 1.00 80.31 193 ASN A N 1
ATOM 1554 C CA . ASN A 1 193 ? 36.146 6.925 -61.394 1.00 80.31 193 ASN A CA 1
ATOM 1555 C C . ASN A 1 193 ? 36.273 5.552 -62.079 1.00 80.31 193 ASN A C 1
ATOM 1557 O O . ASN A 1 193 ? 37.229 4.816 -61.836 1.00 80.31 193 ASN A O 1
ATOM 1561 N N . ALA A 1 194 ? 35.318 5.193 -62.940 1.00 80.88 194 ALA A N 1
ATOM 1562 C CA . ALA A 1 194 ? 35.350 3.920 -63.664 1.00 80.88 194 ALA A CA 1
ATOM 1563 C C . ALA A 1 194 ? 36.635 3.756 -64.498 1.00 80.88 194 ALA A C 1
ATOM 1565 O O . ALA A 1 194 ? 37.155 2.648 -64.605 1.00 80.88 194 ALA A O 1
ATOM 1566 N N . LEU A 1 195 ? 37.185 4.855 -65.026 1.00 79.62 195 LEU A N 1
ATOM 1567 C CA . LEU A 1 195 ? 38.439 4.838 -65.781 1.00 79.62 195 LEU A CA 1
ATOM 1568 C C . LEU A 1 195 ? 39.651 4.549 -64.888 1.00 79.62 195 LEU A C 1
ATOM 1570 O O . LEU A 1 195 ? 40.543 3.821 -65.305 1.00 79.62 195 LEU A O 1
ATOM 1574 N N . GLU A 1 196 ? 39.659 5.052 -63.652 1.00 78.62 196 GLU A N 1
ATOM 1575 C CA . GLU A 1 196 ? 40.730 4.797 -62.678 1.00 78.62 196 GLU A CA 1
ATOM 1576 C C . GLU A 1 196 ? 40.719 3.340 -62.187 1.00 78.62 196 GLU A C 1
ATOM 1578 O O . GLU A 1 196 ? 41.770 2.750 -61.955 1.00 78.62 196 GLU A O 1
ATOM 1583 N N . LEU A 1 197 ? 39.533 2.727 -62.090 1.00 78.69 197 LEU A N 1
ATOM 1584 C CA . LEU A 1 197 ? 39.390 1.313 -61.730 1.00 78.69 197 LEU A CA 1
ATOM 1585 C C . LEU A 1 197 ? 39.782 0.356 -62.862 1.00 78.69 197 LEU A C 1
ATOM 1587 O O . LEU A 1 197 ? 40.336 -0.707 -62.590 1.00 78.69 197 LEU A O 1
ATOM 1591 N N . VAL A 1 198 ? 39.450 0.695 -64.111 1.00 83.88 198 VAL A N 1
ATOM 1592 C CA . VAL A 1 198 ? 39.726 -0.164 -65.276 1.00 83.88 198 VAL A CA 1
ATOM 1593 C C . VAL A 1 198 ? 41.152 0.025 -65.787 1.00 83.88 198 VAL A C 1
ATOM 1595 O O . VAL A 1 198 ? 41.723 -0.928 -66.306 1.00 83.88 198 VAL A O 1
ATOM 1598 N N . PHE A 1 199 ? 41.740 1.211 -65.624 1.00 84.50 199 PHE A N 1
ATOM 1599 C CA . PHE A 1 199 ? 43.095 1.536 -66.063 1.00 84.50 199 PHE A CA 1
ATOM 1600 C C . PHE A 1 199 ? 43.873 2.207 -64.935 1.00 84.50 199 PHE A C 1
ATOM 1602 O O . PHE A 1 199 ? 44.048 3.426 -64.907 1.00 84.50 199 PHE A O 1
ATOM 1609 N N . ASN A 1 200 ? 44.365 1.397 -64.000 1.00 83.44 200 ASN A N 1
ATOM 1610 C CA . ASN A 1 200 ? 45.191 1.895 -62.910 1.00 83.44 200 ASN A CA 1
ATOM 1611 C C . ASN A 1 200 ? 46.612 2.174 -63.418 1.00 83.44 200 ASN A C 1
ATOM 1613 O O . ASN A 1 200 ? 47.387 1.234 -63.624 1.00 83.44 200 ASN A O 1
ATOM 1617 N N . ILE A 1 201 ? 46.931 3.453 -63.630 1.00 84.88 201 ILE A N 1
ATOM 1618 C CA . ILE A 1 201 ? 48.257 3.914 -64.048 1.00 84.88 201 ILE A CA 1
ATOM 1619 C C . ILE A 1 201 ? 48.995 4.450 -62.825 1.00 84.88 201 ILE A C 1
ATOM 1621 O O . ILE A 1 201 ? 48.585 5.448 -62.232 1.00 84.88 201 ILE A O 1
ATOM 1625 N N . TRP A 1 202 ? 50.108 3.819 -62.471 1.00 83.00 202 TRP A N 1
ATOM 1626 C CA . TRP A 1 202 ? 50.935 4.234 -61.343 1.00 83.00 202 TRP A CA 1
ATOM 1627 C C . TRP A 1 202 ? 52.418 4.185 -61.710 1.00 83.00 202 TRP A C 1
ATOM 1629 O O . TRP A 1 202 ? 52.818 3.544 -62.679 1.00 83.00 202 TRP A O 1
ATOM 1639 N N . VAL A 1 203 ? 53.238 4.921 -60.963 1.00 82.50 203 VAL A N 1
ATOM 1640 C CA . VAL A 1 203 ? 54.696 4.932 -61.132 1.00 82.50 203 VAL A CA 1
ATOM 1641 C C . VAL A 1 203 ? 55.309 4.298 -59.898 1.00 82.50 203 VAL A C 1
ATOM 1643 O O . VAL A 1 203 ? 54.963 4.679 -58.777 1.00 82.50 203 VAL A O 1
ATOM 1646 N N . ASP A 1 204 ? 56.212 3.345 -60.109 1.00 74.62 204 ASP A N 1
ATOM 1647 C CA . ASP A 1 204 ? 56.890 2.632 -59.032 1.00 74.62 204 ASP A CA 1
ATOM 1648 C C . ASP A 1 204 ? 57.685 3.611 -58.144 1.00 74.62 204 ASP A C 1
ATOM 1650 O O . ASP A 1 204 ? 58.626 4.241 -58.636 1.00 74.62 204 ASP A O 1
ATOM 1654 N N . PRO A 1 205 ? 57.373 3.760 -56.838 1.00 67.44 205 PRO A N 1
ATOM 1655 C CA . PRO A 1 205 ? 58.041 4.740 -55.973 1.00 67.44 205 PRO A CA 1
ATOM 1656 C C . PRO A 1 205 ? 59.537 4.474 -55.767 1.00 67.44 205 PRO A C 1
ATOM 1658 O O . PRO A 1 205 ? 60.276 5.388 -55.412 1.00 67.44 205 PRO A O 1
ATOM 1661 N N . ALA A 1 206 ? 59.975 3.226 -55.954 1.00 67.81 206 ALA A N 1
ATOM 1662 C CA . ALA A 1 206 ? 61.378 2.835 -55.843 1.00 67.81 206 ALA A CA 1
ATOM 1663 C C . ALA A 1 206 ? 62.202 3.253 -57.071 1.00 67.81 206 ALA A C 1
ATOM 1665 O O . ALA A 1 206 ? 63.371 3.605 -56.926 1.00 67.81 206 ALA A O 1
ATOM 1666 N N . ASP A 1 207 ? 61.579 3.254 -58.253 1.00 64.75 207 ASP A N 1
ATOM 1667 C CA . ASP A 1 207 ? 62.285 3.363 -59.530 1.00 64.75 207 ASP A CA 1
ATOM 1668 C C . ASP A 1 207 ? 61.974 4.669 -60.276 1.00 64.75 207 ASP A C 1
ATOM 1670 O O . ASP A 1 207 ? 62.766 5.074 -61.122 1.00 64.75 207 ASP A O 1
ATOM 1674 N N . GLY A 1 208 ? 60.851 5.343 -59.986 1.00 64.38 208 GLY A N 1
ATOM 1675 C CA . GLY A 1 208 ? 60.464 6.690 -60.448 1.00 64.38 208 GLY A CA 1
ATOM 1676 C C . GLY A 1 208 ? 60.369 6.916 -61.967 1.00 64.38 208 GLY A C 1
ATOM 1677 O O . GLY A 1 208 ? 59.916 7.973 -62.402 1.00 64.38 208 GLY A O 1
ATOM 1678 N N . ILE A 1 209 ? 60.815 5.953 -62.773 1.00 72.06 209 ILE A N 1
ATOM 1679 C CA . ILE A 1 209 ? 61.124 6.100 -64.201 1.00 72.06 209 ILE A CA 1
ATOM 1680 C C . ILE A 1 209 ? 60.257 5.161 -65.056 1.00 72.06 209 ILE A C 1
ATOM 1682 O O . ILE A 1 209 ? 59.998 5.466 -66.219 1.00 72.06 209 ILE A O 1
ATOM 1686 N N . ILE A 1 210 ? 59.782 4.040 -64.500 1.00 76.44 210 ILE A N 1
ATOM 1687 C CA . ILE A 1 210 ? 58.916 3.078 -65.196 1.00 76.44 210 ILE A CA 1
ATOM 1688 C C . ILE A 1 210 ? 57.475 3.280 -64.723 1.00 76.44 210 ILE A C 1
ATOM 1690 O O . ILE A 1 210 ? 57.201 3.281 -63.523 1.00 76.44 210 ILE A O 1
ATOM 1694 N N . GLY A 1 211 ? 56.563 3.463 -65.678 1.00 82.06 211 GLY A N 1
ATOM 1695 C CA . GLY A 1 211 ? 55.127 3.471 -65.416 1.00 82.06 211 GLY A CA 1
ATOM 1696 C C . GLY A 1 211 ? 54.550 2.065 -65.537 1.00 82.06 211 GLY A C 1
ATOM 1697 O O . GLY A 1 211 ? 54.989 1.281 -66.377 1.00 82.06 211 GLY A O 1
ATOM 1698 N N . GLU A 1 212 ? 53.547 1.751 -64.734 1.00 85.25 212 GLU A N 1
ATOM 1699 C CA . GLU A 1 212 ? 52.785 0.512 -64.830 1.00 85.25 212 GLU A CA 1
ATOM 1700 C C . GLU A 1 212 ? 51.310 0.817 -65.109 1.00 85.25 212 GLU A C 1
ATOM 1702 O O . GLU A 1 212 ? 50.753 1.772 -64.567 1.00 85.25 212 GLU A O 1
ATOM 1707 N N . ILE A 1 213 ? 50.667 -0.002 -65.945 1.00 87.56 213 ILE A N 1
ATOM 1708 C CA . ILE A 1 213 ? 49.218 0.038 -66.193 1.00 87.56 213 ILE A CA 1
ATOM 1709 C C . ILE A 1 213 ? 48.602 -1.321 -65.860 1.00 87.56 213 ILE A C 1
ATOM 1711 O O . ILE A 1 213 ? 48.993 -2.336 -66.431 1.00 87.56 213 ILE A O 1
ATOM 1715 N N . ASN A 1 214 ? 47.659 -1.365 -64.912 1.00 83.44 214 ASN A N 1
ATOM 1716 C CA . ASN A 1 214 ? 47.024 -2.604 -64.425 1.00 83.44 214 ASN A CA 1
ATOM 1717 C C . ASN A 1 214 ? 48.022 -3.709 -64.009 1.00 83.44 214 ASN A C 1
ATOM 1719 O O . ASN A 1 214 ? 47.717 -4.896 -64.108 1.00 83.44 214 ASN A O 1
ATOM 1723 N N . GLY A 1 215 ? 49.215 -3.313 -63.549 1.00 82.75 215 GLY A N 1
ATOM 1724 C CA . GLY A 1 215 ? 50.300 -4.224 -63.164 1.00 82.75 215 GLY A CA 1
ATOM 1725 C C . GLY A 1 215 ? 51.200 -4.700 -64.312 1.00 82.75 215 GLY A C 1
ATOM 1726 O O . GLY A 1 215 ? 52.014 -5.593 -64.095 1.00 82.75 215 GLY A O 1
ATOM 1727 N N . PHE A 1 216 ? 51.067 -4.136 -65.521 1.00 85.88 216 PHE A N 1
ATOM 1728 C CA . PHE A 1 216 ? 51.996 -4.358 -66.635 1.00 85.88 216 PHE A CA 1
ATOM 1729 C C . PHE A 1 216 ? 52.983 -3.197 -66.772 1.00 85.88 216 PHE A C 1
ATOM 1731 O O . PHE A 1 216 ? 52.569 -2.034 -66.819 1.00 85.88 216 PHE A O 1
ATOM 1738 N N . ARG A 1 217 ? 54.279 -3.503 -66.904 1.00 85.81 217 ARG A N 1
ATOM 1739 C CA . ARG A 1 217 ? 55.345 -2.493 -66.993 1.00 85.81 217 ARG A CA 1
ATOM 1740 C C . ARG A 1 217 ? 55.501 -1.891 -68.382 1.00 85.81 217 ARG A C 1
ATOM 1742 O O . ARG A 1 217 ? 55.672 -2.591 -69.380 1.00 85.81 217 ARG A O 1
ATOM 1749 N N . LEU A 1 218 ? 55.547 -0.563 -68.424 1.00 79.81 218 LEU A N 1
ATOM 1750 C CA . LEU A 1 218 ? 55.831 0.240 -69.607 1.00 79.81 218 LEU A CA 1
ATOM 1751 C C . LEU A 1 218 ? 57.247 0.801 -69.512 1.00 79.81 218 LEU A C 1
ATOM 1753 O O . LEU A 1 218 ? 57.489 1.849 -68.916 1.00 79.81 218 LEU A O 1
ATOM 1757 N N . GLY A 1 219 ? 58.198 0.107 -70.127 1.00 74.69 219 GLY A N 1
ATOM 1758 C CA . GLY A 1 219 ? 59.563 0.600 -70.238 1.00 74.69 219 GLY A CA 1
ATOM 1759 C C . GLY A 1 219 ? 60.598 -0.509 -70.223 1.00 74.69 219 GLY A C 1
ATOM 1760 O O . GLY A 1 219 ? 60.320 -1.660 -69.897 1.00 74.69 219 GLY A O 1
ATOM 1761 N N . ARG A 1 220 ? 61.821 -0.143 -70.594 1.00 72.75 220 ARG A N 1
ATOM 1762 C CA . ARG A 1 220 ? 62.976 -1.033 -70.541 1.00 72.75 220 ARG A CA 1
ATOM 1763 C C . ARG A 1 220 ? 64.163 -0.246 -70.016 1.00 72.75 220 ARG A C 1
ATOM 1765 O O . ARG A 1 220 ? 64.593 0.709 -70.660 1.00 72.75 220 ARG A O 1
ATOM 1772 N N . LEU A 1 221 ? 64.684 -0.655 -68.865 1.00 72.62 221 LEU A N 1
ATOM 1773 C CA . LEU A 1 221 ? 65.884 -0.070 -68.276 1.00 72.62 221 LEU A CA 1
ATOM 1774 C C . LEU A 1 221 ? 67.074 -1.004 -68.554 1.00 72.62 221 LEU A C 1
ATOM 1776 O O . LEU A 1 221 ? 66.883 -2.221 -68.592 1.00 72.62 221 LEU A O 1
ATOM 1780 N N . PRO A 1 222 ? 68.304 -0.492 -68.750 1.00 69.19 222 PRO A N 1
ATOM 1781 C CA . PRO A 1 222 ? 69.475 -1.347 -68.960 1.00 69.19 222 PRO A CA 1
ATOM 1782 C C . PRO A 1 222 ? 69.707 -2.363 -67.829 1.00 69.19 222 PRO A C 1
ATOM 1784 O O . PRO A 1 222 ? 70.220 -3.445 -68.092 1.00 69.19 222 PRO A O 1
ATOM 1787 N N . ASP A 1 223 ? 69.278 -2.025 -66.609 1.00 69.38 223 ASP A N 1
ATOM 1788 C CA . ASP A 1 223 ? 69.436 -2.832 -65.391 1.00 69.38 223 ASP A CA 1
ATOM 1789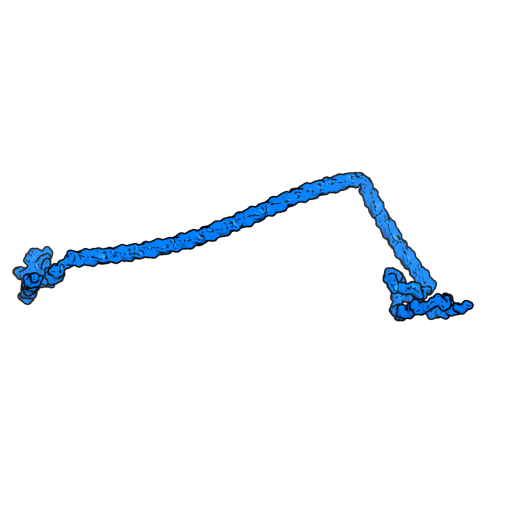 C C . ASP A 1 223 ? 68.274 -3.820 -65.144 1.00 69.38 223 ASP A C 1
ATOM 1791 O O . ASP A 1 223 ? 68.396 -4.759 -64.361 1.00 69.38 223 ASP A O 1
ATOM 1795 N N . ARG A 1 224 ? 67.129 -3.643 -65.825 1.00 68.50 224 ARG A N 1
ATOM 1796 C CA . ARG A 1 224 ? 65.928 -4.475 -65.649 1.00 68.50 224 ARG A CA 1
ATOM 1797 C C . ARG A 1 224 ? 65.204 -4.670 -66.976 1.00 68.50 224 ARG A C 1
ATOM 1799 O O . ARG A 1 224 ? 64.598 -3.749 -67.528 1.00 68.50 224 ARG A O 1
ATOM 1806 N N . LEU A 1 225 ? 65.270 -5.895 -67.484 1.00 74.75 225 LEU A N 1
ATOM 1807 C CA . LEU A 1 225 ? 64.632 -6.290 -68.733 1.00 74.75 225 LEU A CA 1
ATOM 1808 C C . LEU A 1 225 ? 63.192 -6.730 -68.456 1.00 74.75 225 LEU A C 1
ATOM 1810 O O . LEU A 1 225 ? 62.959 -7.617 -67.641 1.00 74.75 225 LEU A O 1
ATOM 1814 N N . VAL A 1 226 ? 62.247 -6.087 -69.137 1.00 79.19 226 VAL A N 1
ATOM 1815 C CA . VAL A 1 226 ? 60.831 -6.465 -69.168 1.00 79.19 226 VAL A CA 1
ATOM 1816 C C . VAL A 1 226 ? 60.575 -7.229 -70.466 1.00 79.19 226 VAL A C 1
ATOM 1818 O O . VAL A 1 226 ? 61.130 -6.881 -71.515 1.00 79.19 226 VAL A O 1
ATOM 1821 N N . ASP A 1 227 ? 59.757 -8.275 -70.394 1.00 84.62 227 ASP A N 1
ATOM 1822 C CA . ASP A 1 227 ? 59.450 -9.140 -71.527 1.00 84.62 227 ASP A CA 1
ATOM 1823 C C . ASP A 1 227 ? 58.570 -8.426 -72.567 1.00 84.62 227 ASP A C 1
ATOM 1825 O O . ASP A 1 227 ? 57.618 -7.714 -72.246 1.00 84.62 227 ASP A O 1
ATOM 1829 N N . TRP A 1 228 ? 58.859 -8.640 -73.856 1.00 84.75 228 TRP A N 1
ATOM 1830 C CA . TRP A 1 228 ? 58.104 -8.029 -74.962 1.00 84.75 228 TRP A CA 1
ATOM 1831 C C . TRP A 1 228 ? 56.584 -8.278 -74.915 1.00 84.75 228 TRP A C 1
ATOM 1833 O O . TRP A 1 228 ? 55.835 -7.341 -75.196 1.00 84.75 228 TRP A O 1
ATOM 1843 N N . PRO A 1 229 ? 56.092 -9.483 -74.563 1.00 88.50 229 PRO A N 1
ATOM 1844 C CA . PRO A 1 229 ? 54.665 -9.716 -74.352 1.00 88.50 229 PRO A CA 1
ATOM 1845 C C . PRO A 1 229 ? 54.034 -8.809 -73.289 1.00 88.50 229 PRO A C 1
ATOM 1847 O O . PRO A 1 229 ? 52.906 -8.365 -73.478 1.00 88.50 229 PRO A O 1
ATOM 1850 N N . GLU A 1 230 ? 54.756 -8.504 -72.209 1.00 86.88 230 GLU A N 1
ATOM 1851 C CA . GLU A 1 230 ? 54.281 -7.639 -71.123 1.00 86.88 230 GLU A CA 1
ATOM 1852 C C . GLU A 1 230 ? 54.150 -6.188 -71.600 1.00 86.88 230 GLU A C 1
ATOM 1854 O O . GLU A 1 230 ? 53.107 -5.559 -71.418 1.00 86.88 230 GLU A O 1
ATOM 1859 N N . ILE A 1 231 ? 55.161 -5.699 -72.325 1.00 86.00 231 ILE A N 1
ATOM 1860 C CA . ILE A 1 231 ? 55.144 -4.367 -72.944 1.00 86.00 231 ILE A CA 1
ATOM 1861 C C . ILE A 1 231 ? 53.984 -4.260 -73.944 1.00 86.00 231 ILE A C 1
ATOM 1863 O O . ILE A 1 231 ? 53.231 -3.288 -73.926 1.00 86.00 231 ILE A O 1
ATOM 1867 N N . ASN A 1 232 ? 53.797 -5.268 -74.799 1.00 89.19 232 ASN A N 1
ATOM 1868 C CA . ASN A 1 232 ? 52.714 -5.279 -75.783 1.00 89.19 232 ASN A CA 1
ATOM 1869 C C . ASN A 1 232 ? 51.327 -5.326 -75.124 1.00 89.19 232 ASN A C 1
ATOM 1871 O O . ASN A 1 232 ? 50.410 -4.652 -75.596 1.00 89.19 232 ASN A O 1
ATOM 1875 N N . ALA A 1 233 ? 51.170 -6.079 -74.032 1.00 89.38 233 ALA A N 1
ATOM 1876 C CA . ALA A 1 233 ? 49.934 -6.096 -73.255 1.00 89.38 233 ALA A CA 1
ATOM 1877 C C . ALA A 1 233 ? 49.639 -4.711 -72.658 1.00 89.38 233 ALA A C 1
ATOM 1879 O O . ALA A 1 233 ? 48.513 -4.228 -72.771 1.00 89.38 233 ALA A O 1
ATOM 1880 N N . ALA A 1 234 ? 50.655 -4.038 -72.114 1.00 88.38 234 ALA A N 1
ATOM 1881 C CA . ALA A 1 234 ? 50.528 -2.691 -71.571 1.00 88.38 234 ALA A CA 1
ATOM 1882 C C . ALA A 1 234 ? 50.132 -1.652 -72.643 1.00 88.38 234 ALA A C 1
ATOM 1884 O O . ALA A 1 234 ? 49.232 -0.842 -72.419 1.00 88.38 234 ALA A O 1
ATOM 1885 N N . TRP A 1 235 ? 50.728 -1.711 -73.841 1.00 87.44 235 TRP A N 1
ATOM 1886 C CA . TRP A 1 235 ? 50.317 -0.874 -74.979 1.00 87.44 235 TRP A CA 1
ATOM 1887 C C . TRP A 1 235 ? 48.890 -1.171 -75.445 1.00 87.44 235 TRP A C 1
ATOM 1889 O O . TRP A 1 235 ? 48.152 -0.242 -75.763 1.00 87.44 235 TRP A O 1
ATOM 1899 N N . GLY A 1 236 ? 48.473 -2.441 -75.445 1.00 90.00 236 GLY A N 1
ATOM 1900 C CA . GLY A 1 236 ? 47.091 -2.824 -75.739 1.00 90.00 236 GLY A CA 1
ATOM 1901 C C . GLY A 1 236 ? 46.091 -2.199 -74.763 1.00 90.00 236 GLY A C 1
ATOM 1902 O O . GLY A 1 236 ? 45.070 -1.666 -75.193 1.00 90.00 236 GLY A O 1
ATOM 1903 N N . GLN A 1 237 ? 46.415 -2.185 -73.465 1.00 88.00 237 GLN A N 1
ATOM 1904 C CA . GLN A 1 237 ? 45.602 -1.518 -72.440 1.00 88.00 237 GLN A CA 1
ATOM 1905 C C . GLN A 1 237 ? 45.543 0.005 -72.650 1.00 88.00 237 GLN A C 1
ATOM 1907 O O . GLN A 1 237 ? 44.471 0.594 -72.547 1.00 88.00 237 GLN A O 1
ATOM 1912 N N . LEU A 1 238 ? 46.659 0.646 -73.016 1.00 86.81 238 LEU A N 1
ATOM 1913 C CA . LEU A 1 238 ? 46.691 2.083 -73.324 1.00 86.81 238 LEU A CA 1
ATOM 1914 C C . LEU A 1 238 ? 45.844 2.453 -74.547 1.00 86.81 238 LEU A C 1
ATOM 1916 O O . LEU A 1 238 ? 45.163 3.477 -74.541 1.00 86.81 238 LEU A O 1
ATOM 1920 N N . VAL A 1 239 ? 45.879 1.632 -75.598 1.00 89.25 239 VAL A N 1
ATOM 1921 C CA . VAL A 1 239 ? 45.039 1.843 -76.784 1.00 89.25 239 VAL A CA 1
ATOM 1922 C C . VAL A 1 239 ? 43.563 1.711 -76.416 1.00 89.25 239 VAL A C 1
ATOM 1924 O O . VAL A 1 239 ? 42.771 2.557 -76.818 1.00 89.25 239 VAL A O 1
ATOM 1927 N N . LEU A 1 240 ? 43.204 0.718 -75.595 1.00 87.56 240 LEU A N 1
ATOM 1928 C CA . LEU A 1 240 ? 41.830 0.528 -75.123 1.00 87.56 240 LEU A CA 1
ATOM 1929 C C . LEU A 1 240 ? 41.347 1.725 -74.288 1.00 87.56 240 LEU A C 1
ATOM 1931 O O . LEU A 1 240 ? 40.215 2.160 -74.453 1.00 87.56 240 LEU A O 1
ATOM 1935 N N . LEU A 1 241 ? 42.214 2.321 -73.462 1.00 85.69 241 LEU A N 1
ATOM 1936 C CA . LEU A 1 241 ? 41.900 3.553 -72.726 1.00 85.69 241 LEU A CA 1
ATOM 1937 C C . LEU A 1 241 ? 41.595 4.740 -73.659 1.00 85.69 241 LEU A C 1
ATOM 1939 O O . LEU A 1 241 ? 40.701 5.531 -73.371 1.00 85.69 241 LEU A O 1
ATOM 1943 N N . LEU A 1 242 ? 42.339 4.886 -74.758 1.00 86.31 242 LEU A N 1
ATOM 1944 C CA . LEU A 1 242 ? 42.150 5.982 -75.718 1.00 86.31 242 LEU A CA 1
ATOM 1945 C C . LEU A 1 242 ? 40.939 5.775 -76.641 1.00 86.31 242 LEU A C 1
ATOM 1947 O O . LEU A 1 242 ? 40.380 6.762 -77.120 1.00 86.31 242 LEU A O 1
ATOM 1951 N N . ASP A 1 243 ? 40.561 4.520 -76.889 1.00 86.12 243 ASP A N 1
ATOM 1952 C CA . ASP A 1 243 ? 39.422 4.134 -77.731 1.00 86.12 243 ASP A CA 1
ATOM 1953 C C . ASP A 1 243 ? 38.079 4.212 -76.983 1.00 86.12 243 ASP A C 1
ATOM 1955 O O . ASP A 1 243 ? 37.061 4.548 -77.582 1.00 86.12 243 ASP A O 1
ATOM 1959 N N . VAL A 1 244 ? 38.068 3.988 -75.659 1.00 74.69 244 VAL A N 1
ATOM 1960 C CA . VAL A 1 244 ? 36.873 4.045 -74.778 1.00 74.69 244 VAL A CA 1
ATOM 1961 C C . VAL A 1 244 ? 36.418 5.493 -74.489 1.00 74.69 244 VAL A C 1
ATOM 1963 O O . VAL A 1 244 ? 35.964 5.831 -73.398 1.00 74.69 244 VAL A O 1
ATOM 1966 N N . ARG A 1 245 ? 36.537 6.383 -75.473 1.00 53.28 245 ARG A N 1
ATOM 1967 C CA . ARG A 1 245 ? 36.148 7.791 -75.356 1.00 53.28 245 ARG A CA 1
ATOM 1968 C C . ARG A 1 245 ? 34.655 8.028 -75.573 1.00 53.28 245 ARG A C 1
ATOM 1970 O O . ARG A 1 245 ? 34.070 7.403 -76.482 1.00 53.28 245 ARG A O 1
#